Protein AF-A0AAV9XZB3-F1 (afdb_monomer)

Radius of gyration: 26.77 Å; Cα contacts (8 Å, |Δi|>4): 180; chains: 1; bounding box: 68×43×95 Å

Organism: NCBI:txid659607

Foldseek 3Di:
DVVVLVVVLVVLLVLLVVLLVLLCLLLVLLVLQLPQPLNVVVLVLLLVLLVVVLVVVVVVDPDSDSPADSLALDPVSVVVQQVDDPDPHGSVLVSLVVCCVPPVVSLCSCVSRDRLVVLLPPHALVVSLVSLVVSVVVLVVVVVVVVVVCVVPVDDDDPPVVVVSVVSSVVSVVSSVVSLLSSLVSLLSLLVSCVSVSPDCVVPPSVVSVVLNVVVVVPPPDDPPSSVVSSVVDPSVVSRVSSCSSVSVVVSNVVSVVSVVVVVVVVVVVVVVVVVVVD

Structure (mmCIF, N/CA/C/O backbone):
data_AF-A0AAV9XZB3-F1
#
_entry.id   AF-A0AAV9XZB3-F1
#
loop_
_atom_site.group_PDB
_atom_site.id
_atom_site.type_symbol
_atom_site.label_atom_id
_atom_site.label_alt_id
_atom_site.label_comp_id
_atom_site.label_asym_id
_atom_site.label_entity_id
_atom_site.label_seq_id
_atom_site.pdbx_PDB_ins_code
_atom_site.Cartn_x
_atom_site.Cartn_y
_atom_site.Cartn_z
_atom_site.occupancy
_atom_site.B_iso_or_equiv
_atom_site.auth_seq_id
_atom_site.auth_comp_id
_atom_site.auth_asym_id
_atom_site.auth_atom_id
_atom_site.pdbx_PDB_model_num
ATOM 1 N N . MET A 1 1 ? -20.356 17.567 31.027 1.00 55.09 1 MET A N 1
ATOM 2 C CA . MET A 1 1 ? -20.454 16.096 30.930 1.00 55.09 1 MET A CA 1
ATOM 3 C C . MET A 1 1 ? -21.102 15.628 29.630 1.00 55.09 1 MET A C 1
ATOM 5 O O . MET A 1 1 ? -20.399 15.036 28.831 1.00 55.09 1 MET A O 1
ATOM 9 N N . THR A 1 2 ? -22.386 15.904 29.358 1.00 59.66 2 THR A N 1
ATOM 10 C CA . THR A 1 2 ? -23.050 15.444 28.116 1.00 59.66 2 THR A CA 1
ATOM 11 C C . THR A 1 2 ? -22.456 16.056 26.846 1.00 59.66 2 THR A C 1
ATOM 13 O O . THR A 1 2 ? -22.282 15.342 25.869 1.00 59.66 2 THR A O 1
ATOM 16 N N . LEU A 1 3 ? -22.096 17.346 26.871 1.00 61.44 3 LEU A N 1
ATOM 17 C CA . LEU A 1 3 ? -21.438 18.016 25.740 1.00 61.44 3 LEU A CA 1
ATOM 18 C C . LEU A 1 3 ? -20.016 17.476 25.500 1.00 61.44 3 LEU A C 1
ATOM 20 O O . LEU A 1 3 ? -19.684 17.111 24.384 1.00 61.44 3 LEU A O 1
ATOM 24 N N . GLU A 1 4 ? -19.216 17.340 26.562 1.00 62.81 4 GLU A N 1
ATOM 25 C CA . GLU A 1 4 ? -17.826 16.851 26.494 1.00 62.81 4 GLU A CA 1
ATOM 26 C C . GLU A 1 4 ? -17.733 15.404 25.980 1.00 62.81 4 GLU A C 1
ATOM 28 O O . GLU A 1 4 ? -16.817 15.059 25.237 1.00 62.81 4 GLU A O 1
ATOM 33 N N . LEU A 1 5 ? -18.693 14.546 26.350 1.00 65.75 5 LEU A N 1
ATOM 34 C CA . LEU A 1 5 ? -18.795 13.178 25.830 1.00 65.75 5 LEU A CA 1
ATOM 35 C C . LEU A 1 5 ? -19.132 13.162 24.337 1.00 65.75 5 LEU A C 1
ATOM 37 O O . LEU A 1 5 ? -18.571 12.361 23.596 1.00 65.75 5 LEU A O 1
ATOM 41 N N . LEU A 1 6 ? -20.018 14.057 23.900 1.00 70.00 6 LEU A N 1
ATOM 42 C CA . LEU A 1 6 ? -20.453 14.158 22.509 1.00 70.00 6 LEU A CA 1
ATOM 43 C C . LEU A 1 6 ? -19.349 14.749 21.615 1.00 70.00 6 LEU A C 1
ATOM 45 O O . LEU A 1 6 ? -19.110 14.266 20.514 1.00 70.00 6 LEU A O 1
ATOM 49 N N . GLU A 1 7 ? -18.614 15.744 22.111 1.00 73.00 7 GLU A N 1
ATOM 50 C CA . GLU A 1 7 ? -17.415 16.287 21.460 1.00 73.00 7 GLU A CA 1
ATOM 51 C C . GLU A 1 7 ? -16.305 15.234 21.349 1.00 73.00 7 GLU A C 1
ATOM 53 O O . GLU A 1 7 ? -15.669 15.101 20.302 1.00 73.00 7 GLU A O 1
ATOM 58 N N . CYS A 1 8 ? -16.104 14.438 22.401 1.00 72.62 8 CYS A N 1
ATOM 59 C CA . CYS A 1 8 ? -15.146 13.338 22.400 1.00 72.62 8 CYS A CA 1
ATOM 60 C C . CYS A 1 8 ? -15.515 12.246 21.384 1.00 72.62 8 CYS A C 1
ATOM 62 O O . CYS A 1 8 ? -14.645 11.783 20.648 1.00 72.62 8 CYS A O 1
ATOM 64 N N . GLU A 1 9 ? -16.780 11.831 21.347 1.00 79.50 9 GLU A N 1
ATOM 65 C CA . GLU A 1 9 ? -17.300 10.849 20.390 1.00 79.50 9 GLU A CA 1
ATOM 66 C C . GLU A 1 9 ? -17.097 11.328 18.949 1.00 79.50 9 GLU A C 1
ATOM 68 O O . GLU A 1 9 ? -16.479 10.627 18.148 1.00 79.50 9 GLU A O 1
ATOM 73 N N . ASN A 1 10 ? -17.510 12.562 18.649 1.00 83.69 10 ASN A N 1
ATOM 74 C CA . ASN A 1 10 ? -17.338 13.161 17.326 1.00 83.69 10 ASN A CA 1
ATOM 75 C C . ASN A 1 10 ? -15.863 13.258 16.921 1.00 83.69 10 ASN A C 1
ATOM 77 O O . ASN A 1 10 ? -15.524 13.006 15.766 1.00 83.69 10 ASN A O 1
ATOM 81 N N . SER A 1 11 ? -14.975 13.593 17.861 1.00 85.69 11 SER A N 1
ATOM 82 C CA . SER A 1 11 ? -13.536 13.640 17.599 1.00 85.69 11 SER A CA 1
ATOM 83 C C . SER A 1 11 ? -12.972 12.262 17.249 1.00 85.69 11 SER A C 1
ATOM 85 O O . SER A 1 11 ? -12.191 12.164 16.307 1.00 85.69 11 SER A O 1
ATOM 87 N N . ILE A 1 12 ? -13.352 11.211 17.985 1.00 86.31 12 ILE A N 1
ATOM 88 C CA . ILE A 1 12 ? -12.865 9.844 17.740 1.00 86.31 12 ILE A CA 1
ATOM 89 C C . ILE A 1 12 ? -13.398 9.321 16.406 1.00 86.31 12 ILE A C 1
ATOM 91 O O . ILE A 1 12 ? -12.621 8.809 15.607 1.00 86.31 12 ILE A O 1
ATOM 95 N N . LEU A 1 13 ? -14.695 9.491 16.133 1.00 89.06 13 LEU A N 1
ATOM 96 C CA . LEU A 1 13 ? -15.302 9.054 14.873 1.00 89.06 13 LEU A CA 1
ATOM 97 C C . LEU A 1 13 ? -14.701 9.781 13.664 1.00 89.06 13 LEU A C 1
ATOM 99 O O . LEU A 1 13 ? -14.377 9.142 12.667 1.00 89.06 13 LEU A O 1
ATOM 103 N N . SER A 1 14 ? -14.494 11.096 13.770 1.00 90.88 14 SER A N 1
ATOM 104 C CA . SER A 1 14 ? -13.836 11.889 12.726 1.00 90.88 14 SER A CA 1
ATOM 105 C C . SER A 1 14 ? -12.414 11.396 12.448 1.00 90.88 14 SER A C 1
ATOM 107 O O . SER A 1 14 ? -12.008 11.253 11.294 1.00 90.88 14 SER A O 1
ATOM 109 N N . GLU A 1 15 ? -11.658 11.072 13.499 1.00 92.88 15 GLU A N 1
ATOM 110 C CA . GLU A 1 15 ? -10.310 10.530 13.350 1.00 92.88 15 GLU A CA 1
ATOM 111 C C . GLU A 1 15 ? -10.319 9.110 12.756 1.00 92.88 15 GLU A C 1
ATOM 113 O O . GLU A 1 15 ? -9.492 8.814 11.891 1.00 92.88 15 GLU A O 1
ATOM 118 N N . CYS A 1 16 ? -11.280 8.259 13.135 1.00 93.94 16 CYS A N 1
ATOM 119 C CA . CYS A 1 16 ? -11.482 6.949 12.512 1.00 93.94 16 CYS A CA 1
ATOM 120 C C . CYS A 1 16 ? -11.745 7.072 11.005 1.00 93.94 16 CYS A C 1
ATOM 122 O O . CYS A 1 16 ? -11.077 6.405 10.217 1.00 93.94 16 CYS A O 1
ATOM 124 N N . GLU A 1 17 ? -12.666 7.946 10.593 1.00 94.12 17 GLU A N 1
ATOM 125 C CA . GLU A 1 17 ? -12.978 8.182 9.176 1.00 94.12 17 GLU A CA 1
ATOM 126 C C . GLU A 1 17 ? -11.778 8.751 8.410 1.00 94.12 17 GLU A C 1
ATOM 128 O O . GLU A 1 17 ? -11.478 8.327 7.291 1.00 94.12 17 GLU A O 1
ATOM 133 N N . TYR A 1 18 ? -11.021 9.659 9.029 1.00 94.75 18 TYR A N 1
ATOM 134 C CA . TYR A 1 18 ? -9.784 10.171 8.449 1.00 94.75 18 TYR A CA 1
ATOM 135 C C . TYR A 1 18 ? -8.762 9.053 8.198 1.00 94.75 18 TYR A C 1
ATOM 137 O O . TYR A 1 18 ? -8.222 8.950 7.092 1.00 94.75 18 TYR A O 1
ATOM 145 N N . LEU A 1 19 ? -8.516 8.190 9.187 1.00 96.44 19 LEU A N 1
ATOM 146 C CA . LEU A 1 19 ? -7.591 7.061 9.053 1.00 96.44 19 LEU A CA 1
ATOM 147 C C . LEU A 1 19 ? -8.088 6.048 8.018 1.00 96.44 19 LEU A C 1
ATOM 149 O O . LEU A 1 19 ? -7.308 5.623 7.165 1.00 96.44 19 LEU A O 1
ATOM 153 N N . LYS A 1 20 ? -9.388 5.744 8.019 1.00 95.56 20 LYS A N 1
ATOM 154 C CA . LYS A 1 20 ? -10.038 4.883 7.026 1.00 95.56 20 LYS A CA 1
ATOM 155 C C . LYS A 1 20 ? -9.853 5.418 5.606 1.00 95.56 20 LYS A C 1
ATOM 157 O O . LYS A 1 20 ? -9.483 4.674 4.703 1.00 95.56 20 LYS A O 1
ATOM 162 N N . SER A 1 21 ? -10.012 6.727 5.409 1.00 94.62 21 SER A N 1
ATOM 163 C CA . SER A 1 21 ? -9.786 7.354 4.103 1.00 94.62 21 SER A CA 1
ATOM 164 C C . SER A 1 21 ? -8.340 7.188 3.618 1.00 94.62 21 SER A C 1
ATOM 166 O O . SER A 1 21 ? -8.116 6.938 2.436 1.00 94.62 21 SER A O 1
ATOM 168 N N . LYS A 1 22 ? -7.350 7.266 4.521 1.00 94.88 22 LYS A N 1
ATOM 169 C CA . LYS A 1 22 ? -5.940 7.022 4.183 1.00 94.88 22 LYS A CA 1
ATOM 170 C C . LYS A 1 22 ? -5.681 5.559 3.828 1.00 94.88 22 LYS A C 1
ATOM 172 O O . LYS A 1 22 ? -4.950 5.311 2.873 1.00 94.88 22 LYS A O 1
ATOM 177 N N . ILE A 1 23 ? -6.282 4.624 4.566 1.00 96.50 23 ILE A N 1
ATOM 178 C CA . ILE A 1 23 ? -6.209 3.184 4.279 1.00 96.50 23 ILE A CA 1
ATOM 179 C C . ILE A 1 23 ? -6.715 2.910 2.860 1.00 96.50 23 ILE A C 1
ATOM 181 O O . ILE A 1 23 ? -5.989 2.335 2.049 1.00 96.50 23 ILE A O 1
ATOM 185 N N . PHE A 1 24 ? -7.900 3.425 2.520 1.00 94.75 24 PHE A N 1
ATOM 186 C CA . PHE A 1 24 ? -8.479 3.247 1.189 1.00 94.75 24 PHE A CA 1
ATOM 187 C C . PHE A 1 24 ? -7.656 3.875 0.072 1.00 94.75 24 PHE A C 1
ATOM 189 O O . PHE A 1 24 ? -7.619 3.331 -1.024 1.00 94.75 24 PHE A O 1
ATOM 196 N N . VAL A 1 25 ? -6.996 5.011 0.308 1.00 94.19 25 VAL A N 1
ATOM 197 C CA . VAL A 1 25 ? -6.117 5.602 -0.711 1.00 94.19 25 VAL A CA 1
ATOM 198 C C . VAL A 1 25 ? -4.988 4.641 -1.076 1.00 94.19 25 VAL A C 1
ATOM 200 O O . VAL A 1 25 ? -4.716 4.486 -2.261 1.00 94.19 25 VAL A O 1
ATOM 203 N N . ILE A 1 26 ? -4.362 3.987 -0.091 1.00 95.62 26 ILE A N 1
ATOM 204 C CA . ILE A 1 26 ? -3.269 3.041 -0.351 1.00 95.62 26 ILE A CA 1
ATOM 205 C C . ILE A 1 26 ? -3.806 1.765 -1.008 1.00 95.62 26 ILE A C 1
ATOM 207 O O . ILE A 1 26 ? -3.281 1.372 -2.045 1.00 95.62 26 ILE A O 1
ATOM 211 N N . SER A 1 27 ? -4.866 1.165 -0.456 1.00 95.44 27 SER A N 1
ATOM 212 C CA . SER A 1 27 ? -5.472 -0.062 -1.000 1.00 95.44 27 SER A CA 1
ATOM 213 C C . SER A 1 27 ? -5.930 0.130 -2.454 1.00 95.44 27 SER A C 1
ATOM 215 O O . SER A 1 27 ? -5.520 -0.621 -3.338 1.00 95.44 27 SER A O 1
ATOM 217 N N . ASN A 1 28 ? -6.641 1.226 -2.751 1.00 93.75 28 ASN A N 1
ATOM 218 C CA . ASN A 1 28 ? -7.041 1.544 -4.123 1.00 93.75 28 ASN A CA 1
ATOM 219 C C . ASN A 1 28 ? -5.840 1.778 -5.039 1.00 93.75 28 ASN A C 1
ATOM 221 O O . ASN A 1 28 ? -5.880 1.363 -6.187 1.00 93.75 28 ASN A O 1
ATOM 225 N N . GLY A 1 29 ? -4.768 2.417 -4.563 1.00 93.44 29 GLY A N 1
ATOM 226 C CA . GLY A 1 29 ? -3.579 2.601 -5.393 1.00 93.44 29 GLY A CA 1
ATOM 227 C C . GLY A 1 29 ? -2.832 1.303 -5.686 1.00 93.44 29 GLY A C 1
ATOM 228 O O . GLY A 1 29 ? -2.294 1.158 -6.780 1.00 93.44 29 GLY A O 1
ATOM 229 N N . ILE A 1 30 ? -2.816 0.357 -4.742 1.00 94.00 30 ILE A N 1
ATOM 230 C CA . ILE A 1 30 ? -2.280 -0.992 -4.968 1.00 94.00 30 ILE A CA 1
ATOM 231 C C . ILE A 1 30 ? -3.117 -1.711 -6.028 1.00 94.00 30 ILE A C 1
ATOM 233 O O . ILE A 1 30 ? -2.550 -2.277 -6.960 1.00 94.00 30 ILE A O 1
ATOM 237 N N . MET A 1 31 ? -4.446 -1.645 -5.914 1.00 92.88 31 MET A N 1
ATOM 238 C CA . MET A 1 31 ? -5.380 -2.242 -6.872 1.00 92.88 31 MET A CA 1
ATOM 239 C C . MET A 1 31 ? -5.241 -1.627 -8.275 1.00 92.88 31 MET A C 1
ATOM 241 O O . MET A 1 31 ? -5.101 -2.344 -9.257 1.00 92.88 31 MET A O 1
ATOM 245 N N . ASP A 1 32 ? -5.179 -0.298 -8.371 1.00 90.88 32 ASP A N 1
ATOM 246 C CA . ASP A 1 32 ? -5.022 0.442 -9.633 1.00 90.88 32 ASP A CA 1
ATOM 247 C C . ASP A 1 32 ? -3.720 0.056 -10.363 1.00 90.88 32 ASP A C 1
ATOM 249 O O . ASP A 1 32 ? -3.676 -0.062 -11.587 1.00 90.88 32 ASP A O 1
ATOM 253 N N . ILE A 1 33 ? -2.649 -0.211 -9.606 1.00 90.94 33 ILE A N 1
ATOM 254 C CA . ILE A 1 33 ? -1.382 -0.717 -10.149 1.00 90.94 33 ILE A CA 1
ATOM 255 C C . ILE A 1 33 ? -1.478 -2.187 -10.571 1.00 90.94 33 ILE A C 1
ATOM 257 O O . ILE A 1 33 ? -0.954 -2.555 -11.627 1.00 90.94 33 ILE A O 1
ATOM 261 N N . SER A 1 34 ? -2.084 -3.039 -9.746 1.00 88.31 34 SER A N 1
ATOM 262 C CA . SER A 1 34 ? -2.122 -4.484 -9.989 1.00 88.31 34 SER A CA 1
ATOM 263 C C . SER A 1 34 ? -3.079 -4.877 -11.116 1.00 88.31 34 SER A C 1
ATOM 265 O O . SER A 1 34 ? -2.842 -5.868 -11.804 1.00 88.31 34 SER A O 1
ATOM 267 N N . GLU A 1 35 ? -4.121 -4.082 -11.358 1.00 90.00 35 GLU A N 1
ATOM 268 C CA . GLU A 1 35 ? -5.065 -4.272 -12.463 1.00 90.00 35 GLU A CA 1
ATOM 269 C C . GLU A 1 35 ? -4.577 -3.650 -13.784 1.00 90.00 35 GLU A C 1
ATOM 271 O O . GLU A 1 35 ? -5.104 -3.959 -14.862 1.00 90.00 35 GLU A O 1
ATOM 276 N N . ASN A 1 36 ? -3.545 -2.798 -13.739 1.00 89.25 36 ASN A N 1
ATOM 277 C CA . ASN A 1 36 ? -2.996 -2.167 -14.931 1.00 89.25 36 ASN A CA 1
ATOM 278 C C . ASN A 1 36 ? -2.230 -3.179 -15.798 1.00 89.25 36 ASN A C 1
ATOM 280 O O . ASN A 1 36 ? -1.155 -3.662 -15.449 1.00 89.25 36 ASN A O 1
ATOM 284 N N . ARG A 1 37 ? -2.758 -3.449 -16.995 1.00 88.38 37 ARG A N 1
ATOM 285 C CA . ARG A 1 37 ? -2.191 -4.440 -17.926 1.00 88.38 37 ARG A CA 1
ATOM 286 C C . ARG A 1 37 ? -0.890 -3.998 -18.594 1.00 88.38 37 ARG A C 1
ATOM 288 O O . ARG A 1 37 ? -0.109 -4.850 -19.008 1.00 88.38 37 ARG A O 1
ATOM 295 N N . ASN A 1 38 ? -0.664 -2.693 -18.725 1.00 89.31 38 ASN A N 1
ATOM 296 C CA . ASN A 1 38 ? 0.478 -2.149 -19.459 1.00 89.31 38 ASN A CA 1
ATOM 297 C C . ASN A 1 38 ? 1.708 -1.996 -18.561 1.00 89.31 38 ASN A C 1
ATOM 299 O O . ASN A 1 38 ? 2.833 -2.075 -19.053 1.00 89.31 38 ASN A O 1
ATOM 303 N N . LEU A 1 39 ? 1.514 -1.814 -17.252 1.00 88.69 39 LEU A N 1
ATOM 304 C CA . LEU A 1 39 ? 2.610 -1.580 -16.319 1.00 88.69 39 LEU A CA 1
ATOM 305 C C . LEU A 1 39 ? 3.582 -2.765 -16.253 1.00 88.69 39 LEU A C 1
ATOM 307 O O . LEU A 1 39 ? 4.770 -2.521 -16.446 1.00 88.69 39 LEU A O 1
ATOM 311 N N . PRO A 1 40 ? 3.151 -4.032 -16.098 1.00 85.94 40 PRO A N 1
ATOM 312 C CA . PRO A 1 40 ? 4.069 -5.170 -16.169 1.00 85.94 40 PRO A CA 1
ATOM 313 C C . PRO A 1 40 ? 4.887 -5.212 -17.462 1.00 85.94 40 PRO A C 1
ATOM 315 O O . PRO A 1 40 ? 6.060 -5.573 -17.441 1.00 85.94 40 PRO A O 1
ATOM 318 N N . ILE A 1 41 ? 4.288 -4.820 -18.591 1.00 88.00 41 ILE A N 1
ATOM 319 C CA . ILE A 1 41 ? 4.965 -4.821 -19.891 1.00 88.00 41 ILE A CA 1
ATOM 320 C C . ILE A 1 41 ? 6.041 -3.732 -19.923 1.00 88.00 41 ILE A C 1
ATOM 322 O O . ILE A 1 41 ? 7.178 -4.024 -20.292 1.00 88.00 41 ILE A O 1
ATOM 326 N N . LEU A 1 42 ? 5.717 -2.513 -19.471 1.00 88.44 42 LEU A N 1
ATOM 327 C CA . LEU A 1 42 ? 6.698 -1.435 -19.317 1.00 88.44 42 LEU A CA 1
ATOM 328 C C . LEU A 1 42 ? 7.863 -1.885 -18.431 1.00 88.44 42 LEU A C 1
ATOM 330 O O . LEU A 1 42 ? 9.023 -1.738 -18.812 1.00 88.44 42 LEU A O 1
ATOM 334 N N . LEU A 1 43 ? 7.550 -2.430 -17.254 1.00 85.19 43 LEU A N 1
ATOM 335 C CA . LEU A 1 43 ? 8.549 -2.859 -16.282 1.00 85.19 43 LEU A CA 1
ATOM 336 C C . LEU A 1 43 ? 9.465 -3.939 -16.880 1.00 85.19 43 LEU A C 1
ATOM 338 O O . LEU A 1 43 ? 10.683 -3.803 -16.807 1.00 85.19 43 LEU A O 1
ATOM 342 N N . ASN A 1 44 ? 8.911 -4.941 -17.568 1.00 83.50 44 ASN A N 1
ATOM 343 C CA . ASN A 1 44 ? 9.701 -5.968 -18.255 1.00 83.50 44 ASN A CA 1
ATOM 344 C C . ASN A 1 44 ? 10.596 -5.390 -19.360 1.00 83.50 44 ASN A C 1
ATOM 346 O O . ASN A 1 44 ? 11.767 -5.749 -19.442 1.00 83.50 44 ASN A O 1
ATOM 350 N N . MET A 1 45 ? 10.095 -4.456 -20.174 1.00 86.44 45 MET A N 1
ATOM 351 C CA . MET A 1 45 ? 10.900 -3.819 -21.225 1.00 86.44 45 MET A CA 1
ATOM 352 C C . MET A 1 45 ? 12.059 -2.992 -20.652 1.00 86.44 45 MET A C 1
ATOM 354 O O . MET A 1 45 ? 13.153 -2.985 -21.220 1.00 86.44 45 MET A O 1
ATOM 358 N N . LEU A 1 46 ? 11.849 -2.325 -19.510 1.00 83.56 46 LEU A N 1
ATOM 359 C CA . LEU A 1 46 ? 12.919 -1.641 -18.781 1.00 83.56 46 LEU A CA 1
ATOM 360 C C . LEU A 1 46 ? 13.971 -2.640 -18.275 1.00 83.56 46 LEU A C 1
ATOM 362 O O . LEU A 1 46 ? 15.168 -2.397 -18.441 1.00 83.56 46 LEU A O 1
ATOM 366 N N . MET A 1 47 ? 13.543 -3.785 -17.736 1.00 79.00 47 MET A N 1
ATOM 367 C CA . MET A 1 47 ? 14.445 -4.854 -17.291 1.00 79.00 47 MET A CA 1
ATOM 368 C C . MET A 1 47 ? 15.234 -5.484 -18.441 1.00 79.00 47 MET A C 1
ATOM 370 O O . MET A 1 47 ? 16.434 -5.721 -18.303 1.00 79.00 47 MET A O 1
ATOM 374 N N . ASP A 1 48 ? 14.609 -5.698 -19.597 1.00 80.81 48 ASP A N 1
ATOM 375 C CA . ASP A 1 48 ? 15.292 -6.179 -20.800 1.00 80.81 48 ASP A CA 1
ATOM 376 C C . ASP A 1 48 ? 16.377 -5.199 -21.260 1.00 80.81 48 ASP A C 1
ATOM 378 O O . ASP A 1 48 ? 17.465 -5.620 -21.663 1.00 80.81 48 ASP A O 1
ATOM 382 N N . GLY A 1 49 ? 16.117 -3.892 -21.151 1.00 78.31 49 GLY A N 1
ATOM 383 C CA . GLY A 1 49 ? 17.115 -2.849 -21.390 1.00 78.31 49 GLY A CA 1
ATOM 384 C C . GLY A 1 49 ? 18.333 -2.988 -20.471 1.00 78.31 49 GLY A C 1
ATOM 385 O O . GLY A 1 49 ? 19.473 -2.964 -20.941 1.00 78.31 49 GLY A O 1
ATOM 386 N N . ILE A 1 50 ? 18.106 -3.211 -19.172 1.00 76.38 50 ILE A N 1
ATOM 387 C CA . ILE A 1 50 ? 19.167 -3.445 -18.176 1.00 76.38 50 ILE A CA 1
ATOM 388 C C . ILE A 1 50 ? 19.966 -4.708 -18.500 1.00 76.38 50 ILE A C 1
ATOM 390 O O . ILE A 1 50 ? 21.197 -4.676 -18.506 1.00 76.38 50 ILE A O 1
ATOM 394 N N . ASN A 1 51 ? 19.281 -5.815 -18.786 1.00 76.19 51 ASN A N 1
ATOM 395 C CA . ASN A 1 51 ? 19.921 -7.093 -19.086 1.00 76.19 51 ASN A CA 1
ATOM 396 C C . ASN A 1 51 ? 20.785 -6.998 -20.348 1.00 76.19 51 ASN A C 1
ATOM 398 O O . ASN A 1 51 ? 21.946 -7.404 -20.327 1.00 76.19 51 ASN A O 1
ATOM 402 N N . ALA A 1 52 ? 20.275 -6.366 -21.409 1.00 76.00 52 ALA A N 1
ATOM 403 C CA . ALA A 1 52 ? 21.037 -6.133 -22.633 1.00 76.00 52 ALA A CA 1
ATOM 404 C C . ALA A 1 52 ? 22.297 -5.282 -22.385 1.00 76.00 52 ALA A C 1
ATOM 406 O O . ALA A 1 52 ? 23.350 -5.535 -22.977 1.00 76.00 52 ALA A O 1
ATOM 407 N N . TYR A 1 53 ? 22.213 -4.293 -21.491 1.00 74.31 53 TYR A N 1
ATOM 408 C CA . TYR A 1 53 ? 23.362 -3.479 -21.102 1.00 74.31 53 TYR A CA 1
ATOM 409 C C . TYR A 1 53 ? 24.400 -4.267 -20.290 1.00 74.31 53 TYR A C 1
ATOM 411 O O . TYR A 1 53 ? 25.594 -4.222 -20.597 1.00 74.31 53 TYR A O 1
ATOM 419 N N . ASN A 1 54 ? 23.959 -5.038 -19.293 1.00 72.38 54 ASN A N 1
ATOM 420 C CA . ASN A 1 54 ? 24.832 -5.917 -18.510 1.00 72.38 54 ASN A CA 1
ATOM 421 C C . ASN A 1 54 ? 25.534 -6.962 -19.401 1.00 72.38 54 ASN A C 1
ATOM 423 O O . ASN A 1 54 ? 26.733 -7.211 -19.247 1.00 72.38 54 ASN A O 1
ATOM 427 N N . ASP A 1 55 ? 24.830 -7.522 -20.388 1.00 73.00 55 ASP A N 1
ATOM 428 C CA . ASP A 1 55 ? 25.396 -8.427 -21.395 1.00 73.00 55 ASP A CA 1
ATOM 429 C C . ASP A 1 55 ? 26.459 -7.742 -22.265 1.00 73.00 55 ASP A C 1
ATOM 431 O O . ASP A 1 55 ? 27.460 -8.356 -22.640 1.00 73.00 55 ASP A O 1
ATOM 435 N N . MET A 1 56 ? 26.271 -6.464 -22.597 1.00 73.12 56 MET A N 1
ATOM 436 C CA . MET A 1 56 ? 27.254 -5.687 -23.352 1.00 73.12 56 MET A CA 1
ATOM 437 C C . MET A 1 56 ? 28.524 -5.426 -22.529 1.00 73.12 56 MET A C 1
ATOM 439 O O . MET A 1 56 ? 29.627 -5.649 -23.029 1.00 73.12 56 MET A O 1
ATOM 443 N N . ILE A 1 57 ? 28.395 -5.002 -21.265 1.00 68.38 57 ILE A N 1
ATOM 444 C CA . ILE A 1 57 ? 29.553 -4.773 -20.383 1.00 68.38 57 ILE A CA 1
ATOM 445 C C . ILE A 1 57 ? 30.305 -6.072 -20.114 1.00 68.38 57 ILE A C 1
ATOM 447 O O . ILE A 1 57 ? 31.534 -6.094 -20.187 1.00 68.38 57 ILE A O 1
ATOM 451 N N . SER A 1 58 ? 29.593 -7.155 -19.803 1.00 67.19 58 SER A N 1
ATOM 452 C CA . SER A 1 58 ? 30.218 -8.439 -19.465 1.00 67.19 58 SER A CA 1
ATOM 453 C C . SER A 1 58 ? 31.009 -9.038 -20.633 1.00 67.19 58 SER A C 1
ATOM 455 O O . SER A 1 58 ? 31.998 -9.730 -20.410 1.00 67.19 58 SER A O 1
ATOM 457 N N . LYS A 1 59 ? 30.658 -8.709 -21.885 1.00 63.62 59 LYS A N 1
ATOM 458 C CA . LYS A 1 59 ? 31.464 -9.032 -23.079 1.00 63.62 59 LYS A CA 1
ATOM 459 C C . LYS A 1 59 ? 32.742 -8.194 -23.207 1.00 63.62 59 LYS A C 1
ATOM 461 O O . LYS A 1 59 ? 33.614 -8.544 -24.001 1.00 63.62 59 LYS A O 1
ATOM 466 N N . HIS A 1 60 ? 32.861 -7.084 -22.482 1.00 61.06 60 HIS A N 1
ATOM 467 C CA . HIS A 1 60 ? 33.991 -6.149 -22.549 1.00 61.06 60 HIS A CA 1
ATOM 468 C C . HIS A 1 60 ? 34.859 -6.125 -21.280 1.00 61.06 60 HIS A C 1
ATOM 470 O O . HIS A 1 60 ? 35.948 -5.556 -21.307 1.00 61.06 60 HIS A O 1
ATOM 476 N N . GLN A 1 61 ? 34.430 -6.768 -20.190 1.00 55.31 61 GLN A N 1
ATOM 477 C CA . GLN A 1 61 ? 35.189 -6.886 -18.943 1.00 55.31 61 GLN A CA 1
ATOM 478 C C . GLN A 1 61 ? 35.474 -8.357 -18.610 1.00 55.31 61 GLN A C 1
ATOM 480 O O . GLN A 1 61 ? 34.592 -9.205 -18.667 1.00 55.31 61 GLN A O 1
ATOM 485 N N . SER A 1 62 ? 36.708 -8.673 -18.206 1.00 51.38 62 SER A N 1
ATOM 486 C CA . SER A 1 62 ? 37.141 -10.033 -17.832 1.00 51.38 62 SER A CA 1
ATOM 487 C C . SER A 1 62 ? 36.569 -10.541 -16.495 1.00 51.38 62 SER A C 1
ATOM 489 O O . SER A 1 62 ? 36.870 -11.655 -16.075 1.00 51.38 62 SER A O 1
ATOM 491 N N . THR A 1 63 ? 35.747 -9.740 -15.817 1.00 49.78 63 THR A N 1
ATOM 492 C CA . THR A 1 63 ? 35.077 -10.052 -14.546 1.00 49.78 63 THR A CA 1
ATOM 493 C C . THR A 1 63 ? 33.567 -9.901 -14.704 1.00 49.78 63 THR A C 1
ATOM 495 O O . THR A 1 63 ? 33.109 -8.871 -15.190 1.00 49.78 63 THR A O 1
ATOM 498 N N . LYS A 1 64 ? 32.792 -10.897 -14.243 1.00 50.47 64 LYS A N 1
ATOM 499 C CA . LYS A 1 64 ? 31.317 -10.859 -14.143 1.00 50.47 64 LYS A CA 1
ATOM 500 C C . LYS A 1 64 ? 30.851 -9.905 -13.028 1.00 50.47 64 LYS A C 1
ATOM 502 O O . LYS A 1 64 ? 30.196 -10.327 -12.081 1.00 50.47 64 LYS A O 1
ATOM 507 N N . ASN A 1 65 ? 31.215 -8.632 -13.107 1.00 48.41 65 ASN A N 1
ATOM 508 C CA . ASN A 1 65 ? 30.611 -7.618 -12.254 1.00 48.41 65 ASN A CA 1
ATOM 509 C C . ASN A 1 65 ? 29.374 -7.093 -12.979 1.00 48.41 65 ASN A C 1
ATOM 511 O O . ASN A 1 65 ? 29.485 -6.257 -13.873 1.00 48.41 65 ASN A O 1
ATOM 515 N N . ASN A 1 66 ? 28.198 -7.606 -12.615 1.00 52.31 66 ASN A N 1
ATOM 516 C CA . ASN A 1 66 ? 26.947 -6.972 -13.016 1.00 52.31 66 ASN A CA 1
ATOM 517 C C . ASN A 1 66 ? 26.921 -5.579 -12.376 1.00 52.31 66 ASN A C 1
ATOM 519 O O . ASN A 1 66 ? 26.973 -5.459 -11.154 1.00 52.31 66 ASN A O 1
ATOM 523 N N . LEU A 1 67 ? 26.905 -4.526 -13.196 1.00 55.66 67 LEU A N 1
ATOM 524 C CA . LEU A 1 67 ? 26.891 -3.146 -12.696 1.00 55.66 67 LEU A CA 1
ATOM 525 C C . LEU A 1 67 ? 25.511 -2.773 -12.130 1.00 55.66 67 LEU A C 1
ATOM 527 O O . LEU A 1 67 ? 25.396 -1.931 -11.238 1.00 55.66 67 LEU A O 1
ATOM 531 N N . LEU A 1 68 ? 24.475 -3.421 -12.662 1.00 58.62 68 LEU A N 1
ATOM 532 C CA . LEU A 1 68 ? 23.081 -3.279 -12.277 1.00 58.62 68 LEU A CA 1
ATOM 533 C C . LEU A 1 68 ? 22.575 -4.663 -11.874 1.00 58.62 68 LEU A C 1
ATOM 535 O O . LEU A 1 68 ? 22.554 -5.567 -12.708 1.00 58.62 68 LEU A O 1
ATOM 539 N N . ASP A 1 69 ? 22.214 -4.842 -10.607 1.00 58.03 69 ASP A N 1
ATOM 540 C CA . ASP A 1 69 ? 21.562 -6.067 -10.149 1.00 58.03 69 ASP A CA 1
ATOM 541 C C . ASP A 1 69 ? 20.076 -6.002 -10.546 1.00 58.03 69 ASP A C 1
ATOM 543 O O . ASP A 1 69 ? 19.362 -5.128 -10.047 1.00 58.03 69 ASP A O 1
ATOM 547 N N . PRO A 1 70 ? 19.598 -6.864 -11.462 1.00 55.47 70 PRO A N 1
ATOM 548 C CA . PRO A 1 70 ? 18.213 -6.838 -11.916 1.00 55.47 70 PRO A CA 1
ATOM 549 C C . PRO A 1 70 ? 17.229 -7.413 -10.884 1.00 55.47 70 PRO A C 1
ATOM 551 O O . PRO A 1 70 ? 16.023 -7.371 -11.110 1.00 55.47 70 PRO A O 1
ATOM 554 N N . SER A 1 71 ? 17.715 -7.975 -9.772 1.00 55.66 71 SER A N 1
ATOM 555 C CA . SER A 1 71 ? 16.867 -8.606 -8.755 1.00 55.66 71 SER A CA 1
ATOM 556 C C . SER A 1 71 ? 16.093 -7.617 -7.879 1.00 55.66 71 SER A C 1
ATOM 558 O O . SER A 1 71 ? 15.195 -8.044 -7.158 1.00 55.66 71 SER A O 1
ATOM 560 N N . PHE A 1 72 ? 16.399 -6.312 -7.934 1.00 53.62 72 PHE A N 1
ATOM 561 C CA . PHE A 1 72 ? 15.817 -5.344 -7.003 1.00 53.62 72 PHE A CA 1
ATOM 562 C C . PHE A 1 72 ? 15.248 -4.085 -7.670 1.00 53.62 72 PHE A C 1
ATOM 564 O O . PHE A 1 72 ? 15.977 -3.233 -8.177 1.00 53.62 72 PHE A O 1
ATOM 571 N N . TRP A 1 73 ? 13.928 -3.908 -7.578 1.00 60.56 73 TRP A N 1
ATOM 572 C CA . TRP A 1 73 ? 13.240 -2.666 -7.939 1.00 60.56 73 TRP A CA 1
ATOM 573 C C . TRP A 1 73 ? 13.451 -1.594 -6.861 1.00 60.56 73 TRP A C 1
ATOM 575 O O . TRP A 1 73 ? 12.688 -1.498 -5.902 1.00 60.56 73 TRP A O 1
ATOM 585 N N . SER A 1 74 ? 14.475 -0.752 -7.017 1.00 60.16 74 SER A N 1
ATOM 586 C CA . SER A 1 74 ? 14.676 0.430 -6.166 1.00 60.16 74 SER A CA 1
ATOM 587 C C . SER A 1 74 ? 14.828 1.716 -6.961 1.00 60.16 74 SER A C 1
ATOM 589 O O . SER A 1 74 ? 15.278 1.720 -8.107 1.00 60.16 74 SER A O 1
ATOM 591 N N . ILE A 1 75 ? 14.532 2.838 -6.297 1.00 54.44 75 ILE A N 1
ATOM 592 C CA . ILE A 1 75 ? 14.879 4.185 -6.773 1.00 54.44 75 ILE A CA 1
ATOM 593 C C . ILE A 1 75 ? 16.371 4.258 -7.129 1.00 54.44 75 ILE A C 1
ATOM 595 O O . ILE A 1 75 ? 16.738 4.850 -8.138 1.00 54.44 75 ILE A O 1
ATOM 599 N N . GLU A 1 76 ? 17.234 3.594 -6.355 1.00 56.72 76 GLU A N 1
ATOM 600 C CA . GLU A 1 76 ? 18.672 3.563 -6.627 1.00 56.72 76 GLU A CA 1
ATOM 601 C C . GLU A 1 76 ? 19.013 2.844 -7.936 1.00 56.72 76 GLU A C 1
ATOM 603 O O . GLU A 1 76 ? 19.911 3.284 -8.655 1.00 56.72 76 GLU A O 1
ATOM 608 N N . LEU A 1 77 ? 18.307 1.757 -8.276 1.00 66.69 77 LEU A N 1
ATOM 609 C CA . LEU A 1 77 ? 18.448 1.114 -9.582 1.00 66.69 77 LEU A CA 1
ATOM 610 C C . LEU A 1 77 ? 17.988 2.071 -10.692 1.00 66.69 77 LEU A C 1
ATOM 612 O O . LEU A 1 77 ? 18.702 2.244 -11.677 1.00 66.69 77 LEU A O 1
ATOM 616 N N . MET A 1 78 ? 16.856 2.754 -10.506 1.00 66.12 78 MET A N 1
ATOM 617 C CA . MET A 1 78 ? 16.310 3.709 -11.481 1.00 66.12 78 MET A CA 1
ATOM 618 C C . MET A 1 78 ? 17.256 4.883 -11.769 1.00 66.12 78 MET A C 1
ATOM 620 O O . MET A 1 78 ? 17.521 5.203 -12.933 1.00 66.12 78 MET A O 1
ATOM 624 N N . ASP A 1 79 ? 17.836 5.482 -10.730 1.00 64.00 79 ASP A N 1
ATOM 625 C CA . ASP A 1 79 ? 18.818 6.557 -10.881 1.00 64.00 79 ASP A CA 1
ATOM 626 C C . ASP A 1 79 ? 20.098 6.060 -11.567 1.00 64.00 79 ASP A C 1
ATOM 628 O O . ASP A 1 79 ? 20.654 6.766 -12.414 1.00 64.00 79 ASP A O 1
ATOM 632 N N . LYS A 1 80 ? 20.537 4.823 -11.289 1.00 67.38 80 LYS A N 1
ATOM 633 C CA . LYS A 1 80 ? 21.674 4.205 -11.989 1.00 67.38 80 LYS A CA 1
ATOM 634 C C . LYS A 1 80 ? 21.374 3.967 -13.471 1.00 67.38 80 LYS A C 1
ATOM 636 O O . LYS A 1 80 ? 22.228 4.287 -14.295 1.00 67.38 80 LYS A O 1
ATOM 641 N N . ILE A 1 81 ? 20.182 3.486 -13.841 1.00 68.50 81 ILE A N 1
ATOM 642 C CA . ILE A 1 81 ? 19.780 3.313 -15.255 1.00 68.50 81 ILE A CA 1
ATOM 643 C C . ILE A 1 81 ? 19.812 4.659 -15.985 1.00 68.50 81 ILE A C 1
ATOM 645 O O . ILE A 1 81 ? 20.339 4.756 -17.092 1.00 68.50 81 ILE A O 1
ATOM 649 N N . HIS A 1 82 ? 19.285 5.715 -15.363 1.00 65.62 82 HIS A N 1
ATOM 650 C CA . HIS A 1 82 ? 19.328 7.055 -15.942 1.00 65.62 82 HIS A CA 1
ATOM 651 C C . HIS A 1 82 ? 20.761 7.593 -16.063 1.00 65.62 82 HIS A C 1
ATOM 653 O O . HIS A 1 82 ? 21.098 8.205 -17.071 1.00 65.62 82 HIS A O 1
ATOM 659 N N . ALA A 1 83 ? 21.606 7.386 -15.052 1.00 65.69 83 ALA A N 1
ATOM 660 C CA . ALA A 1 83 ? 22.993 7.855 -15.051 1.00 65.69 83 ALA A CA 1
ATOM 661 C C . ALA A 1 83 ? 23.908 7.060 -16.001 1.00 65.69 83 ALA A C 1
ATOM 663 O O . ALA A 1 83 ? 25.008 7.509 -16.330 1.00 65.69 83 ALA A O 1
ATOM 664 N N . THR A 1 84 ? 23.467 5.883 -16.441 1.00 68.50 84 THR A N 1
ATOM 665 C CA . THR A 1 84 ? 24.227 5.014 -17.332 1.00 68.50 84 THR A CA 1
ATOM 666 C C . THR A 1 84 ? 24.204 5.571 -18.755 1.00 68.50 84 THR A C 1
ATOM 668 O O . THR A 1 84 ? 23.219 5.435 -19.480 1.00 68.50 84 THR A O 1
ATOM 671 N N . ASN A 1 85 ? 25.310 6.199 -19.158 1.00 65.12 85 ASN A N 1
ATOM 672 C CA . ASN A 1 85 ? 25.485 6.786 -20.485 1.00 65.12 85 ASN A CA 1
ATOM 673 C C . ASN A 1 85 ? 26.214 5.824 -21.429 1.00 65.12 85 ASN A C 1
ATOM 675 O O . ASN A 1 85 ? 27.321 5.375 -21.136 1.00 65.12 85 ASN A O 1
ATOM 679 N N . GLY A 1 86 ? 25.619 5.565 -22.597 1.00 59.66 86 GLY A N 1
ATOM 680 C CA . GLY A 1 86 ? 26.250 4.839 -23.708 1.00 59.66 86 GLY A CA 1
ATOM 681 C C . GLY A 1 86 ? 26.874 5.757 -24.769 1.00 59.66 86 GLY A C 1
ATOM 682 O O . GLY A 1 86 ? 27.196 5.295 -25.859 1.00 59.66 86 GLY A O 1
ATOM 683 N N . GLY A 1 87 ? 26.989 7.061 -24.494 1.00 66.00 87 GLY A N 1
ATOM 684 C CA . GLY A 1 87 ? 27.353 8.094 -25.468 1.00 66.00 87 GLY A CA 1
ATOM 685 C C . GLY A 1 87 ? 26.433 9.309 -25.336 1.00 66.00 87 GLY A C 1
ATOM 686 O O . GLY A 1 87 ? 26.333 9.879 -24.254 1.00 66.00 87 GLY A O 1
ATOM 687 N N . ASN A 1 88 ? 25.734 9.678 -26.417 1.00 64.19 88 ASN A N 1
ATOM 688 C CA . ASN A 1 88 ? 24.808 10.826 -26.450 1.00 64.19 88 ASN A CA 1
ATOM 689 C C . ASN A 1 88 ? 23.422 10.549 -25.832 1.00 64.19 88 ASN A C 1
ATOM 691 O O . ASN A 1 88 ? 22.636 11.483 -25.682 1.00 64.19 88 ASN A O 1
ATOM 695 N N . THR A 1 89 ? 23.106 9.294 -25.496 1.00 71.00 89 THR A N 1
ATOM 696 C CA . THR A 1 89 ? 21.829 8.892 -24.885 1.00 71.00 89 THR A CA 1
ATOM 697 C C . THR A 1 89 ? 22.062 8.018 -23.650 1.00 71.00 89 THR A C 1
ATOM 699 O O . THR A 1 89 ? 23.068 7.302 -23.554 1.00 71.00 89 THR A O 1
ATOM 702 N N . THR A 1 90 ? 21.142 8.107 -22.688 1.00 78.25 90 THR A N 1
ATOM 703 C CA . THR A 1 90 ? 21.135 7.270 -21.482 1.00 78.25 90 THR A CA 1
ATOM 704 C C . THR A 1 90 ? 20.565 5.891 -21.818 1.00 78.25 90 THR A C 1
ATOM 706 O O . THR A 1 90 ? 19.806 5.745 -22.778 1.00 78.25 90 THR A O 1
ATOM 709 N N . LEU A 1 91 ? 20.877 4.872 -21.014 1.00 79.31 91 LEU A N 1
ATOM 710 C CA . LEU A 1 91 ? 20.272 3.542 -21.156 1.00 79.31 91 LEU A CA 1
ATOM 711 C C . LEU A 1 91 ? 18.739 3.613 -21.084 1.00 79.31 91 LEU A C 1
ATOM 713 O O . LEU A 1 91 ? 18.044 2.958 -21.864 1.00 79.31 91 LEU A O 1
ATOM 717 N N . LEU A 1 92 ? 18.219 4.459 -20.188 1.00 81.38 92 LEU A N 1
ATOM 718 C CA . LEU A 1 92 ? 16.791 4.747 -20.116 1.00 81.38 92 LEU A CA 1
ATOM 719 C C . LEU A 1 92 ? 16.280 5.334 -21.437 1.00 81.38 92 LEU A C 1
ATOM 721 O O . LEU A 1 92 ? 15.319 4.816 -21.985 1.00 81.38 92 LEU A O 1
ATOM 725 N N . GLY A 1 93 ? 16.933 6.372 -21.967 1.00 79.56 93 GLY A N 1
ATOM 726 C CA . GLY A 1 93 ? 16.533 7.032 -23.213 1.00 79.56 93 GLY A CA 1
ATOM 727 C C . GLY A 1 93 ? 16.478 6.068 -24.395 1.00 79.56 93 GLY A C 1
ATOM 728 O O . GLY A 1 93 ? 15.454 5.989 -25.064 1.00 79.56 93 GLY A O 1
ATOM 729 N N . TYR A 1 94 ? 17.523 5.259 -24.580 1.00 82.56 94 TYR A N 1
ATOM 730 C CA . TYR A 1 94 ? 17.553 4.217 -25.611 1.00 82.56 94 TYR A CA 1
ATOM 731 C C . TYR A 1 94 ? 16.416 3.195 -25.453 1.00 82.56 94 TYR A C 1
ATOM 733 O O . TYR A 1 94 ? 15.781 2.793 -26.428 1.00 82.56 94 TYR A O 1
ATOM 741 N N . THR A 1 95 ? 16.134 2.776 -24.217 1.00 84.56 95 THR A N 1
ATOM 742 C CA . THR A 1 95 ? 15.055 1.818 -23.946 1.00 84.56 95 THR A CA 1
ATOM 743 C C . THR A 1 95 ? 13.687 2.431 -24.253 1.00 84.56 95 THR A C 1
ATOM 745 O O . THR A 1 95 ? 12.857 1.776 -24.875 1.00 84.56 95 THR A O 1
ATOM 748 N N . LEU A 1 96 ? 13.468 3.700 -23.896 1.00 87.25 96 LEU A N 1
ATOM 749 C CA . LEU A 1 96 ? 12.230 4.423 -24.199 1.00 87.25 96 LEU A CA 1
ATOM 750 C C . LEU A 1 96 ? 12.032 4.650 -25.705 1.00 87.25 96 LEU A C 1
ATOM 752 O O . LEU A 1 96 ? 10.919 4.469 -26.188 1.00 87.25 96 LEU A O 1
ATOM 756 N N . GLU A 1 97 ? 13.089 4.965 -26.460 1.00 85.75 97 GLU A N 1
ATOM 757 C CA . GLU A 1 97 ? 13.042 5.047 -27.932 1.00 85.75 97 GLU A CA 1
ATOM 758 C C . GLU A 1 97 ? 12.604 3.714 -28.549 1.00 85.75 97 GLU A C 1
ATOM 760 O O . GLU A 1 97 ? 11.700 3.668 -29.381 1.00 85.75 97 GLU A O 1
ATOM 765 N N . LYS A 1 98 ? 13.163 2.600 -28.069 1.00 85.75 98 LYS A N 1
ATOM 766 C CA . LYS A 1 98 ? 12.767 1.268 -28.537 1.00 85.75 98 LYS A CA 1
ATOM 767 C C . LYS A 1 98 ? 11.306 0.939 -28.204 1.00 85.75 98 LYS A C 1
ATOM 769 O O . LYS A 1 98 ? 10.622 0.322 -29.020 1.00 85.75 98 LYS A O 1
ATOM 774 N N . ILE A 1 99 ? 10.820 1.339 -27.025 1.00 88.25 99 ILE A N 1
ATOM 775 C CA . ILE A 1 99 ? 9.408 1.167 -26.644 1.00 88.25 99 ILE A CA 1
ATOM 776 C C . ILE A 1 99 ? 8.509 2.016 -27.547 1.00 88.25 99 ILE A C 1
ATOM 778 O O . ILE A 1 99 ? 7.497 1.508 -28.020 1.00 88.25 99 ILE A O 1
ATOM 782 N N . GLN A 1 100 ? 8.887 3.263 -27.838 1.00 87.88 100 GLN A N 1
ATOM 783 C CA . GLN A 1 100 ? 8.155 4.144 -28.754 1.00 87.88 100 GLN A CA 1
ATOM 784 C C . GLN A 1 100 ? 7.994 3.511 -30.143 1.00 87.88 100 GLN A C 1
ATOM 786 O O . GLN A 1 100 ? 6.901 3.547 -30.707 1.00 87.88 100 GLN A O 1
ATOM 791 N N . ASP A 1 101 ? 9.056 2.902 -30.672 1.00 85.88 101 ASP A N 1
ATOM 792 C CA . ASP A 1 101 ? 9.039 2.281 -31.999 1.00 85.88 101 ASP A CA 1
ATOM 793 C C . ASP A 1 101 ? 8.202 0.992 -32.043 1.00 85.88 101 ASP A C 1
ATOM 795 O O . ASP A 1 101 ? 7.561 0.695 -33.052 1.00 85.88 101 ASP A O 1
ATOM 799 N N . GLN A 1 102 ? 8.216 0.199 -30.965 1.00 87.75 102 GLN A N 1
ATOM 800 C CA . GLN A 1 102 ? 7.607 -1.137 -30.948 1.00 87.75 102 GLN A CA 1
ATOM 801 C C . GLN A 1 102 ? 6.192 -1.157 -30.363 1.00 87.75 102 GLN A C 1
ATOM 803 O O . GLN A 1 102 ? 5.330 -1.877 -30.864 1.00 87.75 102 GLN A O 1
ATOM 808 N N . CYS A 1 103 ? 5.956 -0.420 -29.280 1.00 88.12 103 CYS A N 1
ATOM 809 C CA . CYS A 1 103 ? 4.730 -0.443 -28.482 1.00 88.12 103 CYS A CA 1
ATOM 810 C C . CYS A 1 103 ? 4.451 0.941 -27.846 1.00 88.12 103 CYS A C 1
ATOM 812 O O . CYS A 1 103 ? 4.467 1.067 -26.621 1.00 88.12 103 CYS A O 1
ATOM 814 N N . PRO A 1 104 ? 4.145 1.984 -28.642 1.00 86.44 104 PRO A N 1
ATOM 815 C CA . PRO A 1 104 ? 4.046 3.363 -28.146 1.00 86.44 104 PRO A CA 1
ATOM 816 C C . PRO A 1 104 ? 2.978 3.555 -27.058 1.00 86.44 104 PRO A C 1
ATOM 818 O O . PRO A 1 104 ? 3.197 4.294 -26.107 1.00 86.44 104 PRO A O 1
ATOM 821 N N . HIS A 1 105 ? 1.867 2.817 -27.137 1.00 86.25 105 HIS A N 1
ATOM 822 C CA . HIS A 1 105 ? 0.769 2.841 -26.159 1.00 86.25 105 HIS A CA 1
ATOM 823 C C . HIS A 1 105 ? 1.178 2.464 -24.720 1.00 86.25 105 HIS A C 1
ATOM 825 O O . HIS A 1 105 ? 0.416 2.690 -23.783 1.00 86.25 105 HIS A O 1
ATOM 831 N N . ILE A 1 106 ? 2.354 1.856 -24.528 1.00 89.19 106 ILE A N 1
ATOM 832 C CA . ILE A 1 106 ? 2.888 1.515 -23.202 1.00 89.19 106 ILE A CA 1
ATOM 833 C C . ILE A 1 106 ? 3.413 2.762 -22.480 1.00 89.19 106 ILE A C 1
ATOM 835 O O . ILE A 1 106 ? 3.414 2.802 -21.251 1.00 89.19 106 ILE A O 1
ATOM 839 N N . LEU A 1 107 ? 3.835 3.794 -23.213 1.00 86.81 107 LEU A N 1
ATOM 840 C CA . LEU A 1 107 ? 4.383 5.016 -22.619 1.00 86.81 107 LEU A CA 1
ATOM 841 C C . LEU A 1 107 ? 3.309 5.843 -21.894 1.00 86.81 107 LEU A C 1
ATOM 843 O O . LEU A 1 107 ? 3.631 6.531 -20.928 1.00 86.81 107 LEU A O 1
ATOM 847 N N . ASP A 1 108 ? 2.040 5.665 -22.265 1.00 85.75 108 ASP A N 1
ATOM 848 C CA . ASP A 1 108 ? 0.876 6.311 -21.642 1.00 85.75 108 ASP A CA 1
ATOM 849 C C . ASP A 1 108 ? 0.327 5.506 -20.442 1.00 85.75 108 ASP A C 1
ATOM 851 O O . ASP A 1 108 ? -0.786 5.728 -19.965 1.00 85.75 108 ASP A O 1
ATOM 855 N N . VAL A 1 109 ? 1.081 4.523 -19.926 1.00 88.31 109 VAL A N 1
ATOM 856 C CA . VAL A 1 109 ? 0.606 3.610 -18.869 1.00 88.31 109 VAL A CA 1
ATOM 857 C C . VAL A 1 109 ? 0.105 4.325 -17.613 1.00 88.31 109 VAL A C 1
ATOM 859 O O . VAL A 1 109 ? -0.857 3.869 -16.993 1.00 88.31 109 VAL A O 1
ATOM 862 N N . PHE A 1 110 ? 0.732 5.446 -17.250 1.00 87.50 110 PHE A N 1
ATOM 863 C CA . PHE A 1 110 ? 0.404 6.199 -16.040 1.00 87.50 110 PHE A CA 1
ATOM 864 C C . PHE A 1 110 ? -0.779 7.152 -16.205 1.00 87.50 110 PHE A C 1
ATOM 866 O O . PHE A 1 110 ? -1.261 7.657 -15.194 1.00 87.50 110 PHE A O 1
ATOM 873 N N . ASP A 1 111 ? -1.283 7.370 -17.421 1.00 84.00 111 ASP A N 1
ATOM 874 C CA . ASP A 1 111 ? -2.500 8.167 -17.631 1.00 84.00 111 ASP A CA 1
ATOM 875 C C . ASP A 1 111 ? -3.724 7.487 -17.011 1.00 84.00 111 ASP A C 1
ATOM 877 O O . ASP A 1 111 ? -4.680 8.146 -16.608 1.00 84.00 111 ASP A O 1
ATOM 881 N N . ASN A 1 112 ? -3.656 6.161 -16.870 1.00 79.38 112 ASN A N 1
ATOM 882 C CA . ASN A 1 112 ? -4.699 5.342 -16.268 1.00 79.38 112 ASN A CA 1
ATOM 883 C C . ASN A 1 112 ? -4.414 4.972 -14.804 1.00 79.38 112 ASN A C 1
ATOM 885 O O . ASN A 1 112 ? -5.137 4.143 -14.269 1.00 79.38 112 ASN A O 1
ATOM 889 N N . ILE A 1 113 ? -3.377 5.538 -14.163 1.00 84.62 113 ILE A N 1
ATOM 890 C CA . ILE A 1 113 ? -3.035 5.243 -12.760 1.00 84.62 113 ILE A CA 1
ATOM 891 C C . ILE A 1 113 ? -3.129 6.524 -11.919 1.00 84.62 113 ILE A C 1
ATOM 893 O O . ILE A 1 113 ? -2.248 7.387 -11.945 1.00 84.62 113 ILE A O 1
ATOM 897 N N . ASN A 1 114 ? -4.190 6.641 -11.122 1.00 78.62 114 ASN A N 1
ATOM 898 C CA . ASN A 1 114 ? -4.614 7.895 -10.486 1.00 78.62 114 ASN A CA 1
ATOM 899 C C . ASN A 1 114 ? -3.993 8.1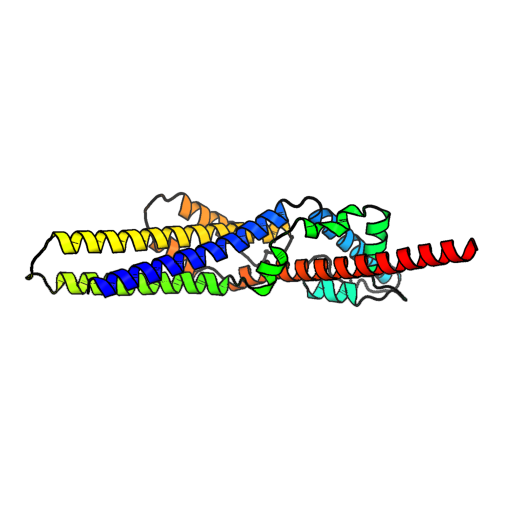49 -9.099 1.00 78.62 114 ASN A C 1
ATOM 901 O O . ASN A 1 114 ? -4.049 9.268 -8.582 1.00 78.62 114 ASN A O 1
ATOM 905 N N . TYR A 1 115 ? -3.395 7.130 -8.475 1.00 82.25 115 TYR A N 1
ATOM 906 C CA . TYR A 1 115 ? -2.987 7.191 -7.062 1.00 82.25 115 TYR A CA 1
ATOM 907 C C . TYR A 1 115 ? -1.480 7.328 -6.821 1.00 82.25 115 TYR A C 1
ATOM 909 O O . TYR A 1 115 ? -1.079 7.668 -5.705 1.00 82.25 115 TYR A O 1
ATOM 917 N N . VAL A 1 116 ? -0.645 7.120 -7.844 1.00 84.62 116 VAL A N 1
ATOM 918 C CA . VAL A 1 116 ? 0.821 7.015 -7.698 1.00 84.62 116 VAL A CA 1
ATOM 919 C C . VAL A 1 116 ? 1.437 8.243 -7.027 1.00 84.62 116 VAL A C 1
ATOM 921 O O . VAL A 1 116 ? 2.166 8.129 -6.042 1.00 84.62 116 VAL A O 1
ATOM 924 N N . GLU A 1 117 ? 1.090 9.433 -7.507 1.00 84.94 117 GLU A N 1
ATOM 925 C CA . GLU A 1 117 ? 1.611 10.692 -6.972 1.00 84.94 117 GLU A CA 1
ATOM 926 C C . GLU A 1 117 ? 1.067 10.999 -5.570 1.00 84.94 117 GLU A C 1
ATOM 928 O O . GLU A 1 117 ? 1.807 11.418 -4.676 1.00 84.94 117 GLU A O 1
ATOM 933 N N . ARG A 1 118 ? -0.230 10.744 -5.353 1.00 86.25 118 ARG A N 1
ATOM 934 C CA . ARG A 1 118 ? -0.893 10.991 -4.068 1.00 86.25 118 ARG A CA 1
ATOM 935 C C . ARG A 1 118 ? -0.278 10.139 -2.961 1.00 86.25 118 ARG A C 1
ATOM 937 O O . ARG A 1 118 ? -0.028 10.666 -1.877 1.00 86.25 118 ARG A O 1
ATOM 944 N N . ILE A 1 119 ? -0.027 8.860 -3.235 1.00 87.00 119 ILE A N 1
ATOM 945 C CA . ILE A 1 119 ? 0.576 7.941 -2.267 1.00 87.00 119 ILE A CA 1
ATOM 946 C C . ILE A 1 119 ? 2.035 8.318 -2.019 1.00 87.00 119 ILE A C 1
ATOM 948 O O . ILE A 1 119 ? 2.409 8.494 -0.862 1.00 87.00 119 ILE A O 1
ATOM 952 N N . SER A 1 120 ? 2.817 8.541 -3.085 1.00 83.12 120 SER A N 1
ATOM 953 C CA . SER A 1 120 ? 4.241 8.894 -2.981 1.00 83.12 120 SER A CA 1
ATOM 954 C C . SER A 1 120 ? 4.497 10.130 -2.112 1.00 83.12 120 SER A C 1
ATOM 956 O O . SER A 1 120 ? 5.532 10.204 -1.456 1.00 83.12 120 SER A O 1
ATOM 958 N N . ASN A 1 121 ? 3.591 11.111 -2.117 1.00 80.81 121 ASN A N 1
ATOM 959 C CA . ASN A 1 121 ? 3.824 12.390 -1.442 1.00 80.81 121 ASN A CA 1
ATOM 960 C C . ASN A 1 121 ? 3.169 12.485 -0.057 1.00 80.81 121 ASN A C 1
ATOM 962 O O . ASN A 1 121 ? 3.697 13.167 0.821 1.00 80.81 121 ASN A O 1
ATOM 966 N N . ASN A 1 122 ? 2.017 11.834 0.149 1.00 79.38 122 ASN A N 1
ATOM 967 C CA . ASN A 1 122 ? 1.116 12.185 1.255 1.00 79.38 122 ASN A CA 1
ATOM 968 C C . ASN A 1 122 ? 0.660 11.005 2.127 1.00 79.38 122 ASN A C 1
ATOM 970 O O . ASN A 1 122 ? -0.005 11.230 3.143 1.00 79.38 122 ASN A O 1
ATOM 974 N N . CYS A 1 123 ? 0.981 9.761 1.767 1.00 81.44 123 CYS A N 1
ATOM 975 C CA . CYS A 1 123 ? 0.517 8.585 2.500 1.00 81.44 123 CYS A CA 1
ATOM 976 C C . CYS A 1 123 ? 1.683 7.878 3.191 1.00 81.44 123 CYS A C 1
ATOM 978 O O . CYS A 1 123 ? 2.546 7.304 2.540 1.00 81.44 123 CYS A O 1
ATOM 980 N N . LYS A 1 124 ? 1.674 7.891 4.528 1.00 88.88 124 LYS A N 1
ATOM 981 C CA . LYS A 1 124 ? 2.642 7.169 5.360 1.00 88.88 124 LYS A CA 1
ATOM 982 C C . LYS A 1 124 ? 1.918 6.153 6.225 1.00 88.88 124 LYS A C 1
ATOM 984 O O . LYS A 1 124 ? 1.145 6.535 7.105 1.00 88.88 124 LYS A O 1
ATOM 989 N N . ILE A 1 125 ? 2.193 4.870 6.011 1.00 94.00 125 ILE A N 1
ATOM 990 C CA . ILE A 1 125 ? 1.550 3.788 6.766 1.00 94.00 125 ILE A CA 1
ATOM 991 C C . ILE A 1 125 ? 1.857 3.867 8.266 1.00 94.00 125 ILE A C 1
ATOM 993 O O . ILE A 1 125 ? 0.976 3.646 9.093 1.00 94.00 125 ILE A O 1
ATOM 997 N N . ASN A 1 126 ? 3.065 4.312 8.619 1.00 93.38 126 ASN A N 1
ATOM 998 C CA . ASN A 1 126 ? 3.470 4.574 9.999 1.00 93.38 126 ASN A CA 1
ATOM 999 C C . ASN A 1 126 ? 2.552 5.573 10.723 1.00 93.38 126 ASN A C 1
ATOM 1001 O O . ASN A 1 126 ? 2.269 5.409 11.909 1.00 93.38 126 ASN A O 1
ATOM 1005 N N . GLU A 1 127 ? 2.072 6.612 10.033 1.00 93.94 127 GLU A N 1
ATOM 1006 C CA . GLU A 1 127 ? 1.136 7.574 10.626 1.00 93.94 127 GLU A CA 1
ATOM 1007 C C . GLU A 1 127 ? -0.245 6.954 10.841 1.00 93.94 127 GLU A C 1
ATOM 1009 O O . GLU A 1 127 ? -0.878 7.227 11.859 1.00 93.94 127 GLU A O 1
ATOM 1014 N N . ILE A 1 128 ? -0.692 6.105 9.908 1.00 96.31 128 ILE A N 1
ATOM 1015 C CA . ILE A 1 128 ? -1.967 5.386 10.015 1.00 96.31 128 ILE A CA 1
ATOM 1016 C C . ILE A 1 128 ? -1.925 4.451 11.227 1.00 96.31 128 ILE A C 1
ATOM 1018 O O . ILE A 1 128 ? -2.769 4.562 12.113 1.00 96.31 128 ILE A O 1
ATOM 1022 N N . TYR A 1 129 ? -0.895 3.604 11.308 1.00 96.62 129 TYR A N 1
ATOM 1023 C CA . TYR A 1 129 ? -0.685 2.680 12.422 1.00 96.62 129 TYR A CA 1
ATOM 1024 C C . TYR A 1 129 ? -0.650 3.405 13.773 1.00 96.62 129 TYR A C 1
ATOM 1026 O O . TYR A 1 129 ? -1.405 3.071 14.685 1.00 96.62 129 TYR A O 1
ATOM 1034 N N . ARG A 1 130 ? 0.173 4.457 13.899 1.00 95.00 130 ARG A N 1
ATOM 1035 C CA . ARG A 1 130 ? 0.256 5.251 15.137 1.00 95.00 130 ARG A CA 1
ATOM 1036 C C . ARG A 1 130 ? -1.081 5.897 15.496 1.00 95.00 130 ARG A C 1
ATOM 1038 O O . ARG A 1 130 ? -1.410 5.962 16.678 1.00 95.00 130 ARG A O 1
ATOM 1045 N N . GLY A 1 131 ? -1.841 6.362 14.503 1.00 95.00 131 GLY A N 1
ATOM 1046 C CA . GLY A 1 131 ? -3.191 6.891 14.695 1.00 95.00 131 GLY A CA 1
ATOM 1047 C C . GLY A 1 131 ? -4.135 5.851 15.299 1.00 95.00 131 GLY A C 1
ATOM 1048 O O . GLY A 1 131 ? -4.757 6.119 16.325 1.00 95.00 131 GLY A O 1
ATOM 1049 N N . ILE A 1 132 ? -4.165 4.641 14.734 1.00 95.38 132 ILE A N 1
ATOM 1050 C CA . ILE A 1 132 ? -4.983 3.523 15.235 1.00 95.38 132 ILE A CA 1
ATOM 1051 C C . ILE A 1 132 ? -4.601 3.171 16.677 1.00 95.38 132 ILE A C 1
ATOM 1053 O O . ILE A 1 132 ? -5.471 3.117 17.546 1.00 95.38 132 ILE A O 1
ATOM 1057 N N . MET A 1 133 ? -3.305 3.002 16.960 1.00 93.69 133 MET A N 1
ATOM 1058 C CA . MET A 1 133 ? -2.826 2.666 18.308 1.00 93.69 133 MET A CA 1
ATOM 1059 C C . MET A 1 133 ? -3.142 3.768 19.328 1.00 93.69 133 MET A C 1
ATOM 1061 O O . MET A 1 133 ? -3.502 3.485 20.471 1.00 93.69 133 MET A O 1
ATOM 1065 N N . ARG A 1 134 ? -3.054 5.042 18.921 1.00 92.69 134 ARG A N 1
ATOM 1066 C CA . ARG A 1 134 ? -3.418 6.187 19.767 1.00 92.69 134 ARG A CA 1
ATOM 1067 C C . ARG A 1 134 ? -4.909 6.200 20.092 1.00 92.69 134 ARG A C 1
ATOM 1069 O O . ARG A 1 134 ? -5.263 6.468 21.244 1.00 92.69 134 ARG A O 1
ATOM 1076 N N . LEU A 1 135 ? -5.765 5.955 19.101 1.00 92.06 135 LEU A N 1
ATOM 1077 C CA . LEU A 1 135 ? -7.214 5.887 19.295 1.00 92.06 135 LEU A CA 1
ATOM 1078 C C . LEU A 1 135 ? -7.585 4.748 20.240 1.00 92.06 135 LEU A C 1
ATOM 1080 O O . LEU A 1 135 ? -8.327 4.977 21.194 1.00 92.06 135 LEU A O 1
ATOM 1084 N N . ASP A 1 136 ? -6.996 3.572 20.035 1.00 90.56 136 ASP A N 1
ATOM 1085 C CA . ASP A 1 136 ? -7.193 2.406 20.894 1.00 90.56 136 ASP A CA 1
ATOM 1086 C C . ASP A 1 136 ? -6.815 2.677 22.348 1.00 90.56 136 ASP A C 1
ATOM 1088 O O . ASP A 1 136 ? -7.631 2.524 23.260 1.00 90.56 136 ASP A O 1
ATOM 1092 N N . PHE A 1 137 ? -5.604 3.184 22.566 1.00 89.25 137 PHE A N 1
ATOM 1093 C CA . PHE A 1 137 ? -5.139 3.549 23.896 1.00 89.25 137 PHE A CA 1
ATOM 1094 C C . PHE A 1 137 ? -6.044 4.599 24.558 1.00 89.25 137 PHE A C 1
ATOM 1096 O O . PHE A 1 137 ? -6.421 4.470 25.727 1.00 89.25 137 PHE A O 1
ATOM 1103 N N . SER A 1 138 ? -6.433 5.630 23.803 1.00 87.06 138 SER A N 1
ATOM 1104 C CA . SER A 1 138 ? -7.289 6.712 24.299 1.00 87.06 138 SER A CA 1
ATOM 1105 C C . SER A 1 138 ? -8.675 6.206 24.694 1.00 87.06 138 SER A C 1
ATOM 1107 O O . SER A 1 138 ? -9.199 6.606 25.736 1.00 87.06 138 SER A O 1
ATOM 1109 N N . LEU A 1 139 ? -9.266 5.322 23.887 1.00 87.44 139 LEU A N 1
ATOM 1110 C CA . LEU A 1 139 ? -10.583 4.747 24.143 1.00 87.44 139 LEU A CA 1
ATOM 1111 C C . LEU A 1 139 ? -10.553 3.809 25.355 1.00 87.44 139 LEU A C 1
ATOM 1113 O O . LEU A 1 139 ? -11.425 3.916 26.218 1.00 87.44 139 LEU A O 1
ATOM 1117 N N . LYS A 1 140 ? -9.506 2.986 25.503 1.00 86.69 140 LYS A N 1
ATOM 1118 C CA . LYS A 1 140 ? -9.293 2.128 26.684 1.00 86.69 140 LYS A CA 1
ATOM 1119 C C . LYS A 1 140 ? -9.183 2.933 27.980 1.00 86.69 140 LYS A C 1
ATOM 1121 O O . LYS A 1 140 ? -9.858 2.613 28.960 1.00 86.69 140 LYS A O 1
ATOM 1126 N N . ILE A 1 141 ? -8.387 4.008 27.992 1.00 85.50 141 ILE A N 1
ATOM 1127 C CA . ILE A 1 141 ? -8.258 4.885 29.171 1.00 85.50 141 ILE A CA 1
ATOM 1128 C C . ILE A 1 141 ? -9.596 5.527 29.527 1.00 85.50 141 ILE A C 1
ATOM 1130 O O . ILE A 1 141 ? -10.001 5.501 30.691 1.00 85.50 141 ILE A O 1
ATOM 1134 N N . LYS A 1 142 ? -10.281 6.106 28.536 1.00 81.19 142 LYS A N 1
ATOM 1135 C CA . LYS A 1 142 ? -11.554 6.802 28.755 1.00 81.19 142 LYS A CA 1
ATOM 1136 C C . LYS A 1 142 ? -12.632 5.843 29.250 1.00 81.19 142 LYS A C 1
ATOM 1138 O O . LYS A 1 142 ? -13.324 6.170 30.210 1.00 81.19 142 LYS A O 1
ATOM 1143 N N . THR A 1 143 ? -12.710 4.648 28.669 1.00 82.62 143 THR A N 1
ATOM 1144 C CA . THR A 1 143 ? -13.634 3.588 29.094 1.00 82.62 143 THR A CA 1
ATOM 1145 C C . THR A 1 143 ? -13.365 3.173 30.537 1.00 82.62 143 THR A C 1
ATOM 1147 O O . THR A 1 143 ? -14.282 3.171 31.353 1.00 82.62 143 THR A O 1
ATOM 1150 N N . LYS A 1 144 ? -12.099 2.928 30.900 1.00 84.38 144 LYS A N 1
ATOM 1151 C CA . LYS A 1 144 ? -11.717 2.583 32.277 1.00 84.38 144 LYS A CA 1
ATOM 1152 C C . LYS A 1 144 ? -12.054 3.693 33.277 1.00 84.38 144 LYS A C 1
ATOM 1154 O O . LYS A 1 144 ? -12.554 3.410 34.362 1.00 84.38 144 LYS A O 1
ATOM 1159 N N . TYR A 1 145 ? -11.797 4.953 32.923 1.00 80.25 145 TYR A N 1
ATOM 1160 C CA . TYR A 1 145 ? -12.163 6.098 33.761 1.00 80.25 145 TYR A CA 1
ATOM 1161 C C . TYR A 1 145 ? -13.680 6.189 33.964 1.00 80.25 145 TYR A C 1
ATOM 1163 O O . TYR A 1 145 ? -14.133 6.411 35.085 1.00 80.25 145 TYR A O 1
ATOM 1171 N N . LEU A 1 146 ? -14.458 5.990 32.898 1.00 75.12 146 LEU A N 1
ATOM 1172 C CA . LEU A 1 146 ? -15.919 6.021 32.940 1.00 75.12 146 LEU A CA 1
ATOM 1173 C C . LEU A 1 146 ? -16.492 4.886 33.789 1.00 75.12 146 LEU A C 1
ATOM 1175 O O . LEU A 1 146 ? -17.317 5.168 34.653 1.00 75.12 146 LEU A O 1
ATOM 1179 N N . ILE A 1 147 ? -16.010 3.652 33.625 1.00 77.31 147 ILE A N 1
ATOM 1180 C CA . ILE A 1 147 ? -16.414 2.508 34.460 1.00 77.31 147 ILE A CA 1
ATOM 1181 C C . ILE A 1 147 ? -16.122 2.800 35.936 1.00 77.31 147 ILE A C 1
ATOM 1183 O O . ILE A 1 147 ? -17.038 2.780 36.754 1.00 77.31 147 ILE A O 1
ATOM 1187 N N . ASN A 1 148 ? -14.890 3.208 36.265 1.00 77.00 148 ASN A N 1
ATOM 1188 C CA . ASN A 1 148 ? -14.521 3.561 37.638 1.00 77.00 148 ASN A CA 1
ATOM 1189 C C . ASN A 1 148 ? -15.378 4.709 38.198 1.00 77.00 148 ASN A C 1
ATOM 1191 O O . ASN A 1 148 ? -15.710 4.727 39.381 1.00 77.00 148 ASN A O 1
ATOM 1195 N N . PHE A 1 149 ? -15.720 5.710 37.384 1.00 72.75 149 PHE A N 1
ATOM 1196 C CA . PHE A 1 149 ? -16.573 6.817 37.815 1.00 72.75 149 PHE A CA 1
ATOM 1197 C C . PHE A 1 149 ? -18.006 6.360 38.108 1.00 72.75 149 PHE A C 1
ATOM 1199 O O . PHE A 1 149 ? -18.606 6.848 39.064 1.00 72.75 149 PHE A O 1
ATOM 1206 N N . ILE A 1 150 ? -18.542 5.434 37.306 1.00 69.00 150 ILE A N 1
ATOM 1207 C CA . ILE A 1 150 ? -19.877 4.846 37.479 1.00 69.00 150 ILE A CA 1
ATOM 1208 C C . ILE A 1 150 ? -19.920 4.005 38.759 1.00 69.00 150 ILE A C 1
ATOM 1210 O O . ILE A 1 150 ? -20.777 4.250 39.607 1.00 69.00 150 ILE A O 1
ATOM 1214 N N . GLU A 1 151 ? -18.960 3.096 38.939 1.00 70.56 151 GLU A N 1
ATOM 1215 C CA . GLU A 1 151 ? -18.861 2.215 40.114 1.00 70.56 151 GLU A CA 1
ATOM 1216 C C . GLU A 1 151 ? -18.706 3.005 41.424 1.00 70.56 151 GLU A C 1
ATOM 1218 O O . GLU A 1 151 ? -19.287 2.656 42.446 1.00 70.56 151 GLU A O 1
ATOM 1223 N N . ASN A 1 152 ? -17.996 4.138 41.399 1.00 68.94 152 ASN A N 1
ATOM 1224 C CA . ASN A 1 152 ? -17.827 4.993 42.580 1.00 68.94 152 ASN A CA 1
ATOM 1225 C C . ASN A 1 152 ? -19.024 5.928 42.863 1.00 68.94 152 ASN A C 1
ATOM 1227 O O . ASN A 1 152 ? -19.056 6.579 43.910 1.00 68.94 152 ASN A O 1
ATOM 1231 N N . LYS A 1 153 ? -20.006 6.038 41.954 1.00 64.06 153 LYS A N 1
ATOM 1232 C CA . LYS A 1 153 ? -21.156 6.962 42.057 1.00 64.06 153 LYS A CA 1
ATOM 1233 C C . LYS A 1 153 ? -22.512 6.275 42.237 1.00 64.06 153 LYS A C 1
ATOM 1235 O O . LYS A 1 153 ? -23.528 6.899 41.935 1.00 64.06 153 LYS A O 1
ATOM 1240 N N . GLU A 1 154 ? -22.556 5.077 42.820 1.00 49.72 154 GLU A N 1
ATOM 1241 C CA . GLU A 1 154 ? -23.749 4.246 43.117 1.00 49.72 154 GLU A CA 1
ATOM 1242 C C . GLU A 1 154 ? -24.975 4.920 43.807 1.00 49.72 154 GLU A C 1
ATOM 1244 O O . GLU A 1 154 ? -25.906 4.231 44.216 1.00 49.72 154 GLU A O 1
ATOM 1249 N N . LYS A 1 155 ? -25.066 6.249 43.961 1.00 50.25 155 LYS A N 1
ATOM 1250 C CA . LYS A 1 155 ? -26.176 6.915 44.666 1.00 50.25 155 LYS A CA 1
ATOM 1251 C C . LYS A 1 155 ? -26.862 8.096 43.982 1.00 50.25 155 LYS A C 1
ATOM 1253 O O . LYS A 1 155 ? -27.686 8.728 44.638 1.00 50.25 155 LYS A O 1
ATOM 1258 N N . MET A 1 156 ? -26.622 8.415 42.708 1.00 49.94 156 MET A N 1
ATOM 1259 C CA . MET A 1 156 ? -27.389 9.503 42.070 1.00 49.94 156 MET A CA 1
ATOM 1260 C C . MET A 1 156 ? -27.943 9.167 40.683 1.00 49.94 156 MET A C 1
ATOM 1262 O O . MET A 1 156 ? -27.254 9.284 39.683 1.00 49.94 156 MET A O 1
ATOM 1266 N N . ASN A 1 157 ? -29.241 8.846 40.688 1.00 49.94 157 ASN A N 1
ATOM 1267 C CA . ASN A 1 157 ? -30.260 9.090 39.663 1.00 49.94 157 ASN A CA 1
ATOM 1268 C C . ASN A 1 157 ? -29.929 8.762 38.192 1.00 49.94 157 ASN A C 1
ATOM 1270 O O . ASN A 1 157 ? -29.338 9.567 37.480 1.00 49.94 157 ASN A O 1
ATOM 1274 N N . GLY A 1 158 ? -30.537 7.670 37.709 1.00 55.38 158 GLY A N 1
ATOM 1275 C CA . GLY A 1 158 ? -30.996 7.534 36.320 1.00 55.38 158 GLY A CA 1
ATOM 1276 C C . GLY A 1 158 ? -30.345 6.406 35.519 1.00 55.38 158 GLY A C 1
ATOM 1277 O O . GLY A 1 158 ? -29.437 6.667 34.740 1.00 55.38 158 GLY A O 1
ATOM 1278 N N . VAL A 1 159 ? -30.884 5.183 35.628 1.00 57.84 159 VAL A N 1
ATOM 1279 C CA . VAL A 1 159 ? -30.504 3.985 34.835 1.00 57.84 159 VAL A CA 1
ATOM 1280 C C . VAL A 1 159 ? -30.353 4.306 33.334 1.00 57.84 159 VAL A C 1
ATOM 1282 O O . VAL A 1 159 ? -29.361 3.943 32.714 1.00 57.84 159 VAL A O 1
ATOM 1285 N N . TYR A 1 160 ? -31.257 5.126 32.787 1.00 57.06 160 TYR A N 1
ATOM 1286 C CA . TYR A 1 160 ? -31.272 5.527 31.375 1.00 57.06 160 TYR A CA 1
ATOM 1287 C C . TYR A 1 160 ? -30.023 6.299 30.896 1.00 57.06 160 TYR A C 1
ATOM 1289 O O . TYR A 1 160 ? -29.645 6.207 29.729 1.00 57.06 160 TYR A O 1
ATOM 1297 N N . TYR A 1 161 ? -29.369 7.079 31.767 1.00 64.62 161 TYR A N 1
ATOM 1298 C CA . TYR A 1 161 ? -28.163 7.831 31.388 1.00 64.62 161 TYR A CA 1
ATOM 1299 C C . TYR A 1 161 ? -26.949 6.905 31.230 1.00 64.62 161 TYR A C 1
ATOM 1301 O O . TYR A 1 161 ? -26.104 7.139 30.365 1.00 64.62 161 TYR A O 1
ATOM 1309 N N . TYR A 1 162 ? -26.885 5.839 32.033 1.00 69.31 162 TYR A N 1
ATOM 1310 C CA . TYR A 1 162 ? -25.800 4.862 31.999 1.00 69.31 162 TYR A CA 1
ATOM 1311 C C . TYR A 1 162 ? -25.883 3.970 30.759 1.00 69.31 162 TYR A C 1
ATOM 1313 O O . TYR A 1 162 ? -24.884 3.836 30.057 1.00 69.31 162 TYR A O 1
ATOM 1321 N N . ASP A 1 163 ? -27.072 3.460 30.427 1.00 71.62 163 ASP A N 1
ATOM 1322 C CA . ASP A 1 163 ? -27.277 2.605 29.248 1.00 71.62 163 ASP A CA 1
ATOM 1323 C C . ASP A 1 163 ? -26.882 3.318 27.944 1.00 71.62 163 ASP A C 1
ATOM 1325 O O . ASP A 1 163 ? -26.186 2.760 27.097 1.00 71.62 163 ASP A O 1
ATOM 1329 N N . ASN A 1 164 ? -27.255 4.595 27.794 1.00 75.38 164 ASN A N 1
ATOM 1330 C CA . ASN A 1 164 ? -26.884 5.395 26.623 1.00 75.38 164 ASN A CA 1
ATOM 1331 C C . ASN A 1 164 ? -25.360 5.601 26.519 1.00 75.38 164 ASN A C 1
ATOM 1333 O O . ASN A 1 164 ? -24.796 5.618 25.427 1.00 75.38 164 ASN A O 1
ATOM 1337 N N . LEU A 1 165 ? -24.675 5.736 27.655 1.00 75.38 165 LEU A N 1
ATOM 1338 C CA . LEU A 1 165 ? -23.231 5.938 27.695 1.00 75.38 165 LEU A CA 1
ATOM 1339 C C . LEU A 1 165 ? -22.470 4.645 27.364 1.00 75.38 165 LEU A C 1
ATOM 1341 O O . LEU A 1 165 ? -21.532 4.689 26.569 1.00 75.38 165 LEU A O 1
ATOM 1345 N N . PHE A 1 166 ? -22.908 3.502 27.901 1.00 77.62 166 PHE A N 1
ATOM 1346 C CA . PHE A 1 166 ? -22.368 2.188 27.538 1.00 77.62 166 PHE A CA 1
ATOM 1347 C C . PHE A 1 166 ? -22.552 1.894 26.047 1.00 77.62 166 PHE A C 1
ATOM 1349 O O . PHE A 1 166 ? -21.585 1.532 25.381 1.00 77.62 166 PHE A O 1
ATOM 1356 N N . ASN A 1 167 ? -23.743 2.149 25.495 1.00 81.69 167 ASN A N 1
ATOM 1357 C CA . ASN A 1 167 ? -24.011 1.956 24.066 1.00 81.69 167 ASN A CA 1
ATOM 1358 C C . ASN A 1 167 ? -23.101 2.816 23.172 1.00 81.69 167 ASN A C 1
ATOM 1360 O O . ASN A 1 167 ? -22.652 2.362 22.123 1.00 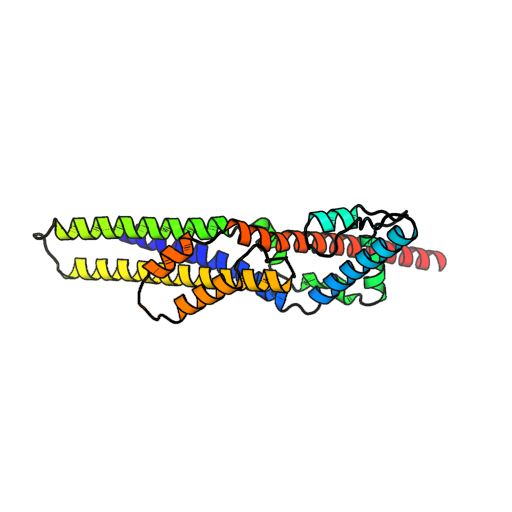81.69 167 ASN A O 1
ATOM 1364 N N . ARG A 1 168 ? -22.793 4.052 23.587 1.00 82.31 168 ARG A N 1
ATOM 1365 C CA . ARG A 1 168 ? -21.868 4.936 22.857 1.00 82.31 168 ARG A CA 1
ATOM 1366 C C . ARG A 1 168 ? -20.431 4.429 22.885 1.00 82.31 168 ARG A C 1
ATOM 1368 O O . ARG A 1 168 ? -19.771 4.423 21.851 1.00 82.31 168 ARG A O 1
ATOM 1375 N N . ILE A 1 169 ? -19.948 3.992 24.049 1.00 82.69 169 ILE A N 1
ATOM 1376 C CA . ILE A 1 169 ? -18.615 3.383 24.163 1.00 82.69 169 ILE A CA 1
ATOM 1377 C C . ILE A 1 169 ? -18.534 2.138 23.279 1.00 82.69 169 ILE A C 1
ATOM 1379 O O . ILE A 1 169 ? -17.562 1.983 22.545 1.00 82.69 169 ILE A O 1
ATOM 1383 N N . GLU A 1 170 ? -19.566 1.297 23.301 1.00 84.38 170 GLU A N 1
ATOM 1384 C CA . GLU A 1 170 ? -19.612 0.090 22.481 1.00 84.38 170 GLU A CA 1
ATOM 1385 C C . GLU A 1 170 ? -19.595 0.417 20.984 1.00 84.38 170 GLU A C 1
ATOM 1387 O O . GLU A 1 170 ? -18.822 -0.171 20.232 1.00 84.38 170 GLU A O 1
ATOM 1392 N N . SER A 1 171 ? -20.345 1.436 20.553 1.00 86.81 171 SER A N 1
ATOM 1393 C CA . SER A 1 171 ? -20.296 1.917 19.168 1.00 86.81 171 SER A CA 1
ATOM 1394 C C . SER A 1 171 ? -18.903 2.418 18.768 1.00 86.81 171 SER A C 1
ATOM 1396 O O . SER A 1 171 ? -18.471 2.185 17.638 1.00 86.81 171 SER A O 1
ATOM 1398 N N . LEU A 1 172 ? -18.189 3.105 19.665 1.00 88.19 172 LEU A N 1
ATOM 1399 C CA . LEU A 1 172 ? -16.820 3.565 19.414 1.00 88.19 172 LEU A CA 1
ATOM 1400 C C . LEU A 1 172 ? -15.832 2.393 19.349 1.00 88.19 172 LEU A C 1
ATOM 1402 O O . LEU A 1 172 ? -14.975 2.372 18.465 1.00 88.19 172 LEU A O 1
ATOM 1406 N N . ASN A 1 173 ? -15.972 1.408 20.241 1.00 87.12 173 ASN A N 1
ATOM 1407 C CA . ASN A 1 173 ? -15.172 0.182 20.218 1.00 87.12 173 ASN A CA 1
ATOM 1408 C C . ASN A 1 173 ? -15.401 -0.583 18.913 1.00 87.12 173 ASN A C 1
ATOM 1410 O O . ASN A 1 173 ? -14.440 -1.009 18.276 1.00 87.12 173 ASN A O 1
ATOM 1414 N N . GLN A 1 174 ? -16.654 -0.694 18.469 1.00 88.00 174 GLN A N 1
ATOM 1415 C CA . GLN A 1 174 ? -16.999 -1.338 17.208 1.00 88.00 174 GLN A CA 1
ATOM 1416 C C . GLN A 1 174 ? -16.399 -0.593 16.009 1.00 88.00 174 GLN A C 1
ATOM 1418 O O . GLN A 1 174 ? -15.803 -1.224 15.138 1.00 88.00 174 GLN A O 1
ATOM 1423 N N . ALA A 1 175 ? -16.498 0.740 15.969 1.00 90.00 175 ALA A N 1
ATOM 1424 C CA . ALA A 1 175 ? -15.894 1.546 14.906 1.00 90.00 175 ALA A CA 1
ATOM 1425 C C . ALA A 1 175 ? -14.367 1.371 14.850 1.00 90.00 175 ALA A C 1
ATOM 1427 O O . ALA A 1 175 ? -13.794 1.205 13.772 1.00 90.00 175 ALA A O 1
ATOM 1428 N N . LEU A 1 176 ? -13.706 1.352 16.010 1.00 91.06 176 LEU A N 1
ATOM 1429 C CA . LEU A 1 176 ? -12.271 1.113 16.103 1.00 91.06 176 LEU A CA 1
ATOM 1430 C C . LEU A 1 176 ? -11.895 -0.321 15.701 1.00 91.06 176 LEU A C 1
ATOM 1432 O O . LEU A 1 176 ? -10.896 -0.511 15.009 1.00 91.06 176 LEU A O 1
ATOM 1436 N N . ARG A 1 177 ? -12.685 -1.325 16.095 1.00 88.94 177 ARG A N 1
ATOM 1437 C CA . ARG A 1 177 ? -12.489 -2.722 15.684 1.00 88.94 177 ARG A CA 1
ATOM 1438 C C . ARG A 1 177 ? -12.542 -2.838 14.163 1.00 88.94 177 ARG A C 1
ATOM 1440 O O . ARG A 1 177 ? -11.632 -3.405 13.567 1.00 88.94 177 ARG A O 1
ATOM 1447 N N . LEU A 1 178 ? -13.551 -2.236 13.531 1.00 90.62 178 LEU A N 1
ATOM 1448 C CA . LEU A 1 178 ? -13.652 -2.179 12.072 1.00 90.62 178 LEU A CA 1
ATOM 1449 C C . LEU A 1 178 ? -12.420 -1.508 11.456 1.00 90.62 178 LEU A C 1
ATOM 1451 O O . LEU A 1 178 ? -11.819 -2.074 10.552 1.00 90.62 178 LEU A O 1
ATOM 1455 N N . LEU A 1 179 ? -11.982 -0.364 11.987 1.00 94.81 179 LEU A N 1
ATOM 1456 C CA . LEU A 1 179 ? -10.781 0.320 11.499 1.00 94.81 179 LEU A CA 1
ATOM 1457 C C . LEU A 1 179 ? -9.516 -0.551 11.596 1.00 94.81 179 LEU A C 1
ATOM 1459 O O . LEU A 1 179 ? -8.700 -0.546 10.675 1.00 94.81 179 LEU A O 1
ATOM 1463 N N . LYS A 1 180 ? -9.349 -1.311 12.685 1.00 94.12 180 LYS A N 1
ATOM 1464 C CA . LYS A 1 180 ? -8.241 -2.267 12.831 1.00 94.12 180 LYS A CA 1
ATOM 1465 C C . LYS A 1 180 ? -8.321 -3.368 11.776 1.00 94.12 180 LYS A C 1
ATOM 1467 O O . LYS A 1 180 ? -7.306 -3.668 11.160 1.00 94.12 180 LYS A O 1
ATOM 1472 N N . HIS A 1 181 ? -9.504 -3.928 11.522 1.00 91.44 181 HIS A N 1
ATOM 1473 C CA . HIS A 1 181 ? -9.678 -4.930 10.466 1.00 91.44 181 HIS A CA 1
ATOM 1474 C C . HIS A 1 181 ? -9.359 -4.371 9.074 1.00 91.44 181 HIS A C 1
ATOM 1476 O O . HIS A 1 181 ? -8.628 -5.016 8.329 1.00 91.44 181 HIS A O 1
ATOM 1482 N N . GLU A 1 182 ? -9.827 -3.165 8.743 1.00 94.69 182 GLU A N 1
ATOM 1483 C CA . GLU A 1 182 ? -9.486 -2.478 7.484 1.00 94.69 182 GLU A CA 1
ATOM 1484 C C . GLU A 1 182 ? -7.968 -2.282 7.345 1.00 94.69 182 GLU A C 1
ATOM 1486 O O . GLU A 1 182 ? -7.393 -2.467 6.273 1.00 94.69 182 GLU A O 1
ATOM 1491 N N . PHE A 1 183 ? -7.283 -1.962 8.446 1.00 96.38 183 PHE A N 1
ATOM 1492 C CA . PHE A 1 183 ? -5.827 -1.863 8.449 1.00 96.38 183 PHE A CA 1
ATOM 1493 C C . PHE A 1 183 ? -5.148 -3.219 8.214 1.00 96.38 183 PHE A C 1
ATOM 1495 O O . PHE A 1 183 ? -4.184 -3.283 7.459 1.00 96.38 183 PHE A O 1
ATOM 1502 N N . LEU A 1 184 ? -5.656 -4.310 8.795 1.00 93.69 184 LEU A N 1
ATOM 1503 C CA . LEU A 1 184 ? -5.139 -5.657 8.529 1.00 93.69 184 LEU A CA 1
ATOM 1504 C C . LEU A 1 184 ? -5.359 -6.093 7.074 1.00 93.69 184 LEU A C 1
ATOM 1506 O O . LEU A 1 184 ? -4.466 -6.704 6.487 1.00 93.69 184 LEU A O 1
ATOM 1510 N N . TYR A 1 185 ? -6.494 -5.738 6.464 1.00 94.00 185 TYR A N 1
ATOM 1511 C CA . TYR A 1 185 ? -6.702 -5.937 5.026 1.00 94.00 185 TYR A CA 1
ATOM 1512 C C . TYR A 1 185 ? -5.664 -5.176 4.200 1.00 94.00 185 TYR A C 1
ATOM 1514 O O . TYR A 1 185 ? -5.039 -5.765 3.323 1.00 94.00 185 TYR A O 1
ATOM 1522 N N . LEU A 1 186 ? -5.383 -3.919 4.549 1.00 96.44 186 LEU A N 1
ATOM 1523 C CA . LEU A 1 186 ? -4.316 -3.158 3.901 1.00 96.44 186 LEU A CA 1
ATOM 1524 C C . LEU A 1 186 ? -2.942 -3.831 4.040 1.00 96.44 186 LEU A C 1
ATOM 1526 O O . LEU A 1 186 ? -2.162 -3.812 3.091 1.00 96.44 186 LEU A O 1
ATOM 1530 N N . ILE A 1 187 ? -2.626 -4.442 5.186 1.00 95.12 187 ILE A N 1
ATOM 1531 C CA . ILE A 1 187 ? -1.379 -5.210 5.331 1.00 95.12 187 ILE A CA 1
ATOM 1532 C C . ILE A 1 187 ? -1.331 -6.368 4.325 1.00 95.12 187 ILE A C 1
ATOM 1534 O O . ILE A 1 187 ? -0.301 -6.553 3.673 1.00 95.12 187 ILE A O 1
ATOM 1538 N N . LYS A 1 188 ? -2.435 -7.104 4.131 1.00 93.38 188 LYS A N 1
ATOM 1539 C CA . LYS A 1 188 ? -2.515 -8.148 3.091 1.00 93.38 188 LYS A CA 1
ATOM 1540 C C . LYS A 1 188 ? -2.299 -7.571 1.69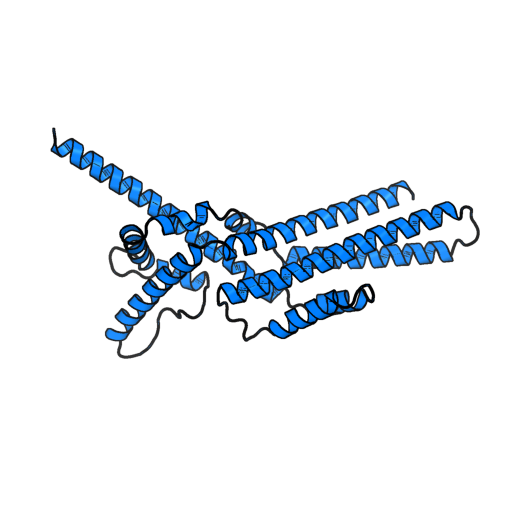2 1.00 93.38 188 LYS A C 1
ATOM 1542 O O . LYS A 1 188 ? -1.518 -8.142 0.931 1.00 93.38 188 LYS A O 1
ATOM 1547 N N . ASP A 1 189 ? -2.921 -6.436 1.378 1.00 94.69 189 ASP A N 1
ATOM 1548 C CA . ASP A 1 189 ? -2.757 -5.764 0.083 1.00 94.69 189 ASP A CA 1
ATOM 1549 C C . ASP A 1 189 ? -1.296 -5.371 -0.164 1.00 94.69 189 ASP A C 1
ATOM 1551 O O . ASP A 1 189 ? -0.776 -5.560 -1.261 1.00 94.69 189 ASP A O 1
ATOM 1555 N N . ILE A 1 190 ? -0.592 -4.875 0.859 1.00 93.12 190 ILE A N 1
ATOM 1556 C CA . ILE A 1 190 ? 0.828 -4.507 0.755 1.00 93.12 190 ILE A CA 1
ATOM 1557 C C . ILE A 1 190 ? 1.710 -5.742 0.559 1.00 93.12 190 ILE A C 1
ATOM 1559 O O . ILE A 1 190 ? 2.642 -5.703 -0.243 1.00 93.12 190 ILE A O 1
ATOM 1563 N N . ILE A 1 191 ? 1.423 -6.848 1.249 1.00 91.56 191 ILE A N 1
ATOM 1564 C CA . ILE A 1 191 ? 2.144 -8.114 1.050 1.00 91.56 191 ILE A CA 1
ATOM 1565 C C . ILE A 1 191 ? 1.937 -8.623 -0.379 1.00 91.56 191 ILE A C 1
ATOM 1567 O O . ILE A 1 191 ? 2.898 -9.009 -1.048 1.00 91.56 191 ILE A O 1
ATOM 1571 N N . PHE A 1 192 ? 0.697 -8.589 -0.871 1.00 90.56 192 PHE A N 1
ATOM 1572 C CA . PHE A 1 192 ? 0.389 -8.915 -2.259 1.00 90.56 192 PHE A CA 1
ATOM 1573 C C . PHE A 1 192 ? 1.149 -8.001 -3.227 1.00 90.56 192 PHE A C 1
ATOM 1575 O O . PHE A 1 192 ? 1.776 -8.490 -4.164 1.00 90.56 192 PHE A O 1
ATOM 1582 N N . PHE A 1 193 ? 1.157 -6.693 -2.973 1.00 89.19 193 PHE A N 1
ATOM 1583 C CA . PHE A 1 193 ? 1.863 -5.708 -3.787 1.00 89.19 193 PHE A CA 1
ATOM 1584 C C . PHE A 1 193 ? 3.374 -5.962 -3.840 1.00 89.19 193 PHE A C 1
ATOM 1586 O O . PHE A 1 193 ? 3.978 -5.896 -4.911 1.00 89.19 193 PHE A O 1
ATOM 1593 N N . SER A 1 194 ? 3.972 -6.321 -2.703 1.00 85.75 194 SER A N 1
ATOM 1594 C CA . SER A 1 194 ? 5.378 -6.717 -2.608 1.00 85.75 194 SER A CA 1
ATOM 1595 C C . SER A 1 194 ? 5.683 -7.913 -3.516 1.00 85.75 194 SER A C 1
ATOM 1597 O O . SER A 1 194 ? 6.583 -7.847 -4.357 1.00 85.75 194 SER A O 1
ATOM 1599 N N . LYS A 1 195 ? 4.856 -8.970 -3.433 1.00 83.69 195 LYS A N 1
ATOM 1600 C CA . LYS A 1 195 ? 4.960 -10.160 -4.295 1.00 83.69 195 LYS A CA 1
ATOM 1601 C C . LYS A 1 195 ? 4.759 -9.817 -5.773 1.00 83.69 195 LYS A C 1
ATOM 1603 O O . LYS A 1 195 ? 5.512 -10.301 -6.612 1.00 83.69 195 LYS A O 1
ATOM 1608 N N . TYR A 1 196 ? 3.777 -8.973 -6.089 1.00 84.19 196 TYR A N 1
ATOM 1609 C CA . TYR A 1 196 ? 3.470 -8.536 -7.453 1.00 84.19 196 TYR A CA 1
ATOM 1610 C C . TYR A 1 196 ? 4.653 -7.819 -8.113 1.00 84.19 196 TYR A C 1
ATOM 1612 O O . TYR A 1 196 ? 4.956 -8.070 -9.277 1.00 84.19 196 TYR A O 1
ATOM 1620 N N . LEU A 1 197 ? 5.351 -6.965 -7.363 1.00 79.44 197 LEU A N 1
ATOM 1621 C CA . LEU A 1 197 ? 6.533 -6.252 -7.848 1.00 79.44 197 LEU A CA 1
ATOM 1622 C C . LEU A 1 197 ? 7.833 -7.064 -7.753 1.00 79.44 197 LEU A C 1
ATOM 1624 O O . LEU A 1 197 ? 8.882 -6.574 -8.168 1.00 79.44 197 LEU A O 1
ATOM 1628 N N . GLY A 1 198 ? 7.789 -8.283 -7.207 1.00 75.00 198 GLY A N 1
ATOM 1629 C CA . GLY A 1 198 ? 8.981 -9.103 -6.989 1.00 75.00 198 GLY A CA 1
ATOM 1630 C C . GLY A 1 198 ? 9.971 -8.480 -6.001 1.00 75.00 198 GLY A C 1
ATOM 1631 O O . GLY A 1 198 ? 11.171 -8.714 -6.113 1.00 75.00 198 GLY A O 1
ATOM 1632 N N . ILE A 1 199 ? 9.492 -7.664 -5.058 1.00 77.31 199 ILE A N 1
ATOM 1633 C CA . ILE A 1 199 ? 10.323 -7.114 -3.985 1.00 77.31 199 ILE A CA 1
ATOM 1634 C C . ILE A 1 199 ? 10.648 -8.275 -3.045 1.00 77.31 199 ILE A C 1
ATOM 1636 O O . ILE A 1 199 ? 9.738 -8.882 -2.478 1.00 77.31 199 ILE A O 1
ATOM 1640 N N . ASP A 1 200 ? 11.936 -8.620 -2.935 1.00 65.50 200 ASP A N 1
ATOM 1641 C CA . ASP A 1 200 ? 12.374 -9.795 -2.182 1.00 65.50 200 ASP A CA 1
ATOM 1642 C C . ASP A 1 200 ? 11.956 -9.675 -0.715 1.00 65.50 200 ASP A C 1
ATOM 1644 O O . ASP A 1 200 ? 12.492 -8.880 0.060 1.00 65.50 200 ASP A O 1
ATOM 1648 N N . GLY A 1 201 ? 10.948 -10.469 -0.365 1.00 57.50 201 GLY A N 1
ATOM 1649 C CA . GLY A 1 201 ? 10.401 -10.543 0.971 1.00 57.50 201 GLY A CA 1
ATOM 1650 C C . GLY A 1 201 ? 10.965 -11.697 1.784 1.00 57.50 201 GLY A C 1
ATOM 1651 O O . GLY A 1 201 ? 10.375 -12.035 2.797 1.00 57.50 201 GLY A O 1
ATOM 1652 N N . SER A 1 202 ? 12.064 -12.334 1.362 1.00 58.25 202 SER A N 1
ATOM 1653 C CA . SER A 1 202 ? 12.654 -13.497 2.048 1.00 58.25 202 SER A CA 1
ATOM 1654 C C . SER A 1 202 ? 13.112 -13.215 3.486 1.00 58.25 202 SER A C 1
ATOM 1656 O O . SER A 1 202 ? 13.2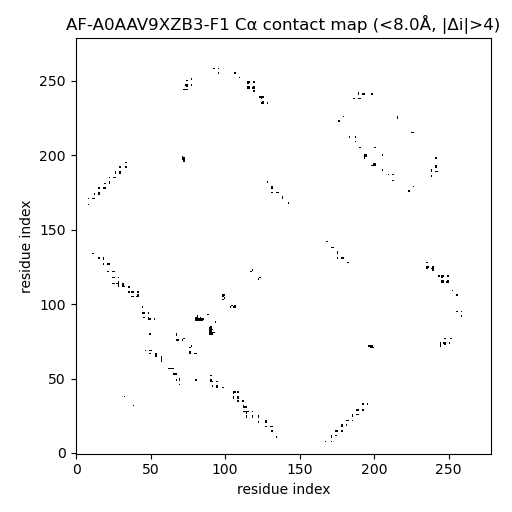08 -14.138 4.295 1.00 58.25 202 SER A O 1
ATOM 1658 N N . LEU A 1 203 ? 13.334 -11.944 3.839 1.00 52.81 203 LEU A N 1
ATOM 1659 C CA . LEU A 1 203 ? 13.543 -11.500 5.223 1.00 52.81 203 LEU A CA 1
ATOM 1660 C C . LEU A 1 203 ? 12.250 -11.472 6.054 1.00 52.81 203 LEU A C 1
ATOM 1662 O O . LEU A 1 203 ? 12.310 -11.399 7.281 1.00 52.81 203 LEU A O 1
ATOM 1666 N N . TYR A 1 204 ? 11.091 -11.541 5.406 1.00 62.81 204 TYR A N 1
ATOM 1667 C CA . TYR A 1 204 ? 9.791 -11.276 5.996 1.00 62.81 204 TYR A CA 1
ATOM 1668 C C . TYR A 1 204 ? 8.930 -12.538 6.001 1.00 62.81 204 TYR A C 1
ATOM 1670 O O . TYR A 1 204 ? 8.734 -13.219 4.996 1.00 62.81 204 TYR A O 1
ATOM 1678 N N . LYS A 1 205 ? 8.354 -12.844 7.163 1.00 78.69 205 LYS A N 1
ATOM 1679 C CA . LYS A 1 205 ? 7.423 -13.963 7.369 1.00 78.69 205 LYS A CA 1
ATOM 1680 C C . LYS A 1 205 ? 6.040 -13.641 6.778 1.00 78.69 205 LYS A C 1
ATOM 1682 O O . LYS A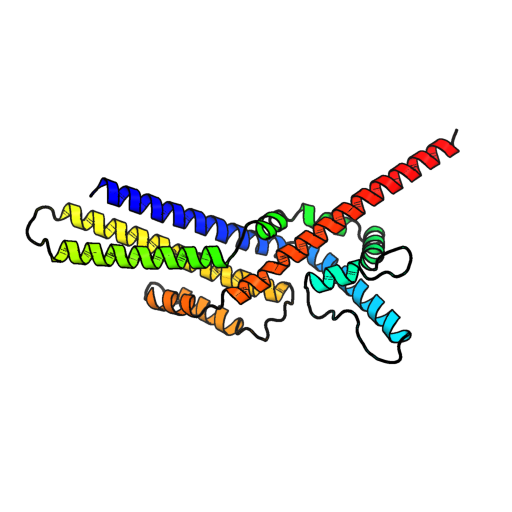 1 205 ? 5.033 -13.695 7.478 1.00 78.69 205 LYS A O 1
ATOM 1687 N N . TYR A 1 206 ? 5.983 -13.220 5.513 1.00 84.31 206 TYR A N 1
ATOM 1688 C CA . TYR A 1 206 ? 4.764 -12.731 4.862 1.00 84.31 206 TYR A CA 1
ATOM 1689 C C . TYR A 1 206 ? 3.663 -13.780 4.798 1.00 84.31 206 TYR A C 1
ATOM 1691 O O . TYR A 1 206 ? 2.519 -13.444 5.079 1.00 84.31 206 TYR A O 1
ATOM 1699 N N . ASP A 1 207 ? 4.002 -15.032 4.496 1.00 84.62 207 ASP A N 1
ATOM 1700 C CA . ASP A 1 207 ? 3.012 -16.112 4.489 1.00 84.62 207 ASP A CA 1
ATOM 1701 C C . ASP A 1 207 ? 2.456 -16.344 5.904 1.00 84.62 207 ASP A C 1
ATOM 1703 O O . ASP A 1 207 ? 1.248 -16.273 6.091 1.00 84.62 207 ASP A O 1
ATOM 1707 N N . GLU A 1 208 ? 3.315 -16.429 6.933 1.00 88.00 208 GLU A N 1
ATOM 1708 C CA . GLU A 1 208 ? 2.852 -16.523 8.332 1.00 88.00 208 GLU A CA 1
ATOM 1709 C C . GLU A 1 208 ? 2.002 -15.307 8.755 1.00 88.00 208 GLU A C 1
ATOM 1711 O O . GLU A 1 208 ? 1.088 -15.428 9.568 1.00 88.00 208 GLU A O 1
ATOM 1716 N N . THR A 1 209 ? 2.314 -14.116 8.235 1.00 89.00 209 THR A N 1
ATOM 1717 C CA . THR A 1 209 ? 1.581 -12.876 8.530 1.00 89.00 209 THR A CA 1
ATOM 1718 C C . THR A 1 209 ? 0.191 -12.915 7.901 1.00 89.00 209 THR A C 1
ATOM 1720 O O . THR A 1 209 ? -0.782 -12.561 8.563 1.00 89.00 209 THR A O 1
ATOM 1723 N N . VAL A 1 210 ? 0.080 -13.367 6.649 1.00 88.69 210 VAL A N 1
ATOM 1724 C CA . VAL A 1 210 ? -1.205 -13.536 5.960 1.00 88.69 210 VAL A CA 1
ATOM 1725 C C . VAL A 1 210 ? -2.051 -14.595 6.661 1.00 88.69 210 VAL A C 1
ATOM 1727 O O . VAL A 1 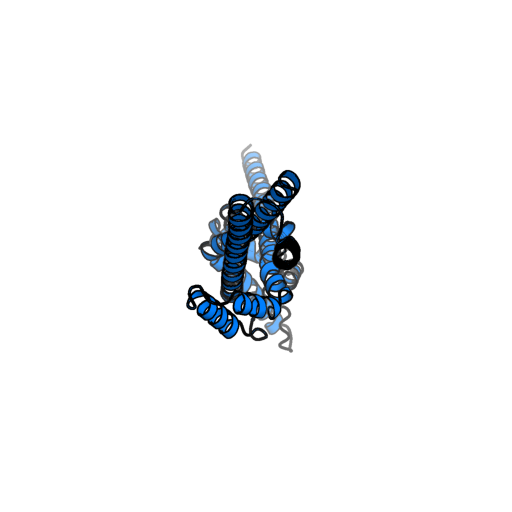210 ? -3.206 -14.307 6.969 1.00 88.69 210 VAL A O 1
ATOM 1730 N N . ASP A 1 211 ? -1.467 -15.746 6.999 1.00 89.44 211 ASP A N 1
ATOM 1731 C CA . ASP A 1 211 ? -2.158 -16.833 7.702 1.00 89.44 211 ASP A CA 1
ATOM 1732 C C . ASP A 1 211 ? -2.712 -16.359 9.056 1.00 89.44 211 ASP A C 1
ATOM 1734 O O . ASP A 1 211 ? -3.877 -16.592 9.378 1.00 89.44 211 ASP A O 1
ATOM 1738 N N . LYS A 1 212 ? -1.915 -15.613 9.836 1.00 88.19 212 LYS A N 1
ATOM 1739 C CA . LYS A 1 212 ? -2.367 -15.013 11.105 1.00 88.19 212 LYS A CA 1
ATOM 1740 C C . LYS A 1 212 ? -3.520 -14.026 10.906 1.00 88.19 212 LYS A C 1
ATOM 1742 O O . LYS A 1 212 ? -4.436 -13.987 11.724 1.00 88.19 212 LYS A O 1
ATOM 1747 N N . ILE A 1 213 ? -3.481 -13.211 9.849 1.00 89.25 213 ILE A N 1
ATOM 1748 C CA . ILE A 1 213 ? -4.571 -12.273 9.544 1.00 89.25 213 ILE A CA 1
ATOM 1749 C C . ILE A 1 213 ? -5.850 -13.041 9.183 1.00 89.25 213 ILE A C 1
ATOM 1751 O O . ILE A 1 213 ? -6.934 -12.659 9.621 1.00 89.25 213 ILE A O 1
ATOM 1755 N N . GLU A 1 214 ? -5.737 -14.122 8.413 1.00 88.75 214 GLU A N 1
ATOM 1756 C CA . GLU A 1 214 ? -6.874 -14.976 8.058 1.00 88.75 214 GLU A CA 1
ATOM 1757 C C . GLU A 1 214 ? -7.461 -15.675 9.288 1.00 88.75 214 GLU A C 1
ATOM 1759 O O . GLU A 1 214 ? -8.672 -15.602 9.487 1.00 88.75 214 GLU A O 1
ATOM 1764 N N . GLU A 1 215 ? -6.625 -16.204 10.189 1.00 87.56 215 GLU A N 1
ATOM 1765 C CA . GLU A 1 215 ? -7.077 -16.757 11.475 1.00 87.56 215 GLU A CA 1
ATOM 1766 C C . GLU A 1 215 ? -7.864 -15.711 12.288 1.00 87.56 215 GLU A C 1
ATOM 1768 O O . GLU A 1 215 ? -8.926 -16.004 12.842 1.00 87.56 215 GLU A O 1
ATOM 1773 N N . ILE A 1 216 ? -7.374 -14.467 12.341 1.00 85.88 216 ILE A N 1
ATOM 1774 C CA . ILE A 1 216 ? -8.052 -13.361 13.035 1.00 85.88 216 ILE A CA 1
ATOM 1775 C C . ILE A 1 216 ? -9.432 -13.074 12.425 1.00 85.88 216 ILE A C 1
ATOM 1777 O O . ILE A 1 216 ? -10.359 -12.743 13.165 1.00 85.88 216 ILE A O 1
ATOM 1781 N N . PHE A 1 217 ? -9.588 -13.183 11.104 1.00 83.44 217 PHE A N 1
ATOM 1782 C CA . PHE A 1 217 ? -10.871 -12.950 10.437 1.00 83.44 217 PHE A CA 1
ATOM 1783 C C . PHE A 1 217 ? -11.847 -14.129 10.567 1.00 83.44 217 PHE A C 1
ATOM 1785 O O . PHE A 1 217 ? -13.055 -13.902 10.646 1.00 83.44 217 PHE A O 1
ATOM 1792 N N . GLU A 1 218 ? -11.353 -15.369 10.614 1.00 81.12 218 GLU A N 1
ATOM 1793 C CA . GLU A 1 218 ? -12.180 -16.573 10.786 1.00 81.12 218 GLU A CA 1
ATOM 1794 C C . GLU A 1 218 ? -12.738 -16.715 12.208 1.00 81.12 218 GLU A C 1
ATOM 1796 O O . GLU A 1 218 ? -13.839 -17.239 12.406 1.00 81.12 218 GLU A O 1
ATOM 1801 N N . LEU A 1 219 ? -12.014 -16.211 13.209 1.00 68.38 219 LEU A N 1
ATOM 1802 C CA . LEU A 1 219 ? -12.453 -16.171 14.602 1.00 68.38 219 LEU A CA 1
ATOM 1803 C C . LEU A 1 219 ? -13.501 -15.069 14.805 1.00 68.38 219 LEU A C 1
ATOM 1805 O O . LEU A 1 219 ? -13.241 -14.014 15.382 1.00 68.38 219 LEU A O 1
ATOM 1809 N N . SER A 1 220 ? -14.719 -15.316 14.326 1.00 53.19 220 SER A N 1
ATOM 1810 C CA . SER A 1 220 ? -15.845 -14.399 14.479 1.00 53.19 220 SER A CA 1
ATOM 1811 C C . SER A 1 220 ? -16.070 -14.018 15.954 1.00 53.19 220 SER A C 1
ATOM 1813 O O . SER A 1 220 ? -16.353 -14.877 16.788 1.00 53.19 220 SER A O 1
ATOM 1815 N N . ASN A 1 221 ? -16.011 -12.714 16.239 1.00 52.34 221 ASN A N 1
ATOM 1816 C CA . ASN A 1 221 ? -16.448 -12.018 17.460 1.00 52.34 221 ASN A CA 1
ATOM 1817 C C . ASN A 1 221 ? -15.681 -12.206 18.780 1.00 52.34 221 ASN A C 1
ATOM 1819 O O . ASN A 1 221 ? -15.996 -11.475 19.720 1.00 52.34 221 ASN A O 1
ATOM 1823 N N . GLU A 1 222 ? -14.659 -13.056 18.889 1.00 52.50 222 GLU A N 1
ATOM 1824 C CA . GLU A 1 222 ? -13.970 -13.240 20.175 1.00 52.50 222 GLU A CA 1
ATOM 1825 C C . GLU A 1 222 ? -12.467 -12.937 20.128 1.00 52.50 222 GLU A C 1
ATOM 1827 O O . GLU A 1 222 ? -11.644 -13.775 19.761 1.00 52.50 222 GLU A O 1
ATOM 1832 N N . LYS A 1 223 ? -12.164 -11.743 20.669 1.00 63.91 223 LYS A N 1
ATOM 1833 C CA . LYS A 1 223 ? -10.921 -11.252 21.303 1.00 63.91 223 LYS A CA 1
ATOM 1834 C C . LYS A 1 223 ? -10.223 -10.135 20.529 1.00 63.91 223 LYS A C 1
ATOM 1836 O O . LYS A 1 223 ? -9.232 -10.366 19.844 1.00 63.91 223 LYS A O 1
ATOM 1841 N N . ASP A 1 224 ? -10.664 -8.899 20.790 1.00 68.94 224 ASP A N 1
ATOM 1842 C CA . ASP A 1 224 ? -9.896 -7.669 20.509 1.00 68.94 224 ASP A CA 1
ATOM 1843 C C . ASP A 1 224 ? -8.425 -7.795 20.944 1.00 68.94 224 ASP A C 1
ATOM 1845 O O . ASP A 1 224 ? -7.532 -7.285 20.278 1.00 68.94 224 ASP A O 1
ATOM 1849 N N . GLU A 1 225 ? -8.161 -8.562 22.006 1.00 76.94 225 GLU A N 1
ATOM 1850 C CA . GLU A 1 225 ? -6.816 -8.876 22.495 1.00 76.94 225 GLU A CA 1
ATOM 1851 C C . GLU A 1 225 ? -5.926 -9.576 21.456 1.00 76.94 225 GLU A C 1
ATOM 1853 O O . GLU A 1 225 ? -4.731 -9.290 21.401 1.00 76.94 225 GLU A O 1
ATOM 1858 N N . LYS A 1 226 ? -6.472 -10.470 20.615 1.00 81.25 226 LYS A N 1
ATOM 1859 C CA . LYS A 1 226 ? -5.696 -11.124 19.546 1.00 81.25 226 LYS A CA 1
ATOM 1860 C C . LYS A 1 226 ? -5.296 -10.119 18.469 1.00 81.25 226 LYS A C 1
ATOM 1862 O O . LYS A 1 226 ? -4.145 -10.120 18.040 1.00 81.25 226 LYS A O 1
ATOM 1867 N N . VAL A 1 227 ? -6.231 -9.253 18.069 1.00 85.94 227 VAL A N 1
ATOM 1868 C CA . VAL A 1 227 ? -5.977 -8.180 17.095 1.00 85.94 227 VAL A CA 1
ATOM 1869 C C . VAL A 1 227 ? -4.913 -7.228 17.638 1.00 85.94 227 VAL A C 1
ATOM 1871 O O . VAL A 1 227 ? -3.958 -6.916 16.937 1.00 85.94 227 VAL A O 1
ATOM 1874 N N . ASP A 1 228 ? -5.036 -6.816 18.899 1.00 86.00 228 ASP A N 1
ATOM 1875 C CA . ASP A 1 228 ? -4.083 -5.914 19.552 1.00 86.00 228 ASP A CA 1
ATOM 1876 C C . ASP A 1 228 ? -2.686 -6.524 19.682 1.00 86.00 228 ASP A C 1
ATOM 1878 O O . ASP A 1 228 ? -1.692 -5.855 19.391 1.00 86.00 228 ASP A O 1
ATOM 1882 N N . CYS A 1 229 ? -2.607 -7.797 20.087 1.00 85.81 229 CYS A N 1
ATOM 1883 C CA . CYS A 1 229 ? -1.346 -8.531 20.172 1.00 85.81 229 CYS A CA 1
ATOM 1884 C C . CYS A 1 229 ? -0.677 -8.584 18.798 1.00 85.81 229 CYS A C 1
ATOM 1886 O O . CYS A 1 229 ? 0.479 -8.189 18.659 1.00 85.81 229 CYS A O 1
ATOM 1888 N N . PHE A 1 230 ? -1.429 -8.975 17.767 1.00 89.25 230 PHE A N 1
ATOM 1889 C CA . PHE A 1 230 ? -0.904 -9.061 16.412 1.00 89.25 230 PHE A CA 1
ATOM 1890 C C . PHE A 1 230 ? -0.441 -7.703 15.876 1.00 89.25 230 PHE A C 1
ATOM 1892 O O . PHE A 1 230 ? 0.675 -7.597 15.378 1.00 89.25 230 PHE A O 1
ATOM 1899 N N . LEU A 1 231 ? -1.243 -6.644 16.042 1.00 89.06 231 LEU A N 1
ATOM 1900 C CA . LEU A 1 231 ? -0.863 -5.287 15.637 1.00 89.06 231 LEU A CA 1
ATOM 1901 C C . LEU A 1 231 ? 0.444 -4.834 16.299 1.00 89.06 231 LEU A C 1
ATOM 1903 O O . LEU A 1 231 ? 1.243 -4.166 15.651 1.00 89.06 231 LEU A O 1
ATOM 1907 N N . SER A 1 232 ? 0.680 -5.216 17.558 1.00 87.88 232 SER A N 1
ATOM 1908 C CA . SER A 1 232 ? 1.913 -4.877 18.278 1.00 87.88 232 SER A CA 1
ATOM 1909 C C . SER A 1 232 ? 3.156 -5.640 17.798 1.00 87.88 232 SER A C 1
ATOM 1911 O O . SER A 1 232 ? 4.271 -5.161 18.000 1.00 87.88 232 SER A O 1
ATOM 1913 N N . GLU A 1 233 ? 2.974 -6.797 17.154 1.00 89.25 233 GLU A N 1
ATOM 1914 C CA . GLU A 1 233 ? 4.047 -7.613 16.566 1.00 89.25 233 GLU A CA 1
ATOM 1915 C C . GLU A 1 233 ? 4.439 -7.149 15.154 1.00 89.25 233 GLU A C 1
ATOM 1917 O O . GLU A 1 233 ? 5.500 -7.529 14.657 1.00 89.25 233 GLU A O 1
ATOM 1922 N N . LEU A 1 234 ? 3.597 -6.346 14.492 1.00 88.81 234 LEU A N 1
ATOM 1923 C CA . LEU A 1 234 ? 3.838 -5.914 13.118 1.00 88.81 234 LEU A CA 1
ATOM 1924 C C . LEU A 1 234 ? 5.051 -4.983 13.018 1.00 88.81 234 LEU A C 1
ATOM 1926 O O . LEU A 1 234 ? 5.109 -3.922 13.644 1.00 88.81 234 LEU A O 1
ATOM 1930 N N . ASN A 1 235 ? 5.974 -5.322 12.118 1.00 88.50 235 ASN A N 1
ATOM 1931 C CA . ASN A 1 235 ? 7.066 -4.435 11.751 1.00 88.50 235 ASN A CA 1
ATOM 1932 C C . ASN A 1 235 ? 6.626 -3.452 10.653 1.00 88.50 235 ASN A C 1
ATOM 1934 O O . ASN A 1 235 ? 6.779 -3.692 9.457 1.00 88.50 235 ASN A O 1
ATOM 1938 N N . ILE A 1 236 ? 6.063 -2.316 11.067 1.00 91.38 236 ILE A N 1
ATOM 1939 C CA . ILE A 1 236 ? 5.496 -1.323 10.140 1.00 91.38 236 ILE A CA 1
ATOM 1940 C C . ILE A 1 236 ? 6.548 -0.691 9.218 1.00 91.38 236 ILE A C 1
ATOM 1942 O O . ILE A 1 236 ? 6.218 -0.263 8.111 1.00 91.38 236 ILE A O 1
ATOM 1946 N N . GLU A 1 237 ? 7.817 -0.663 9.630 1.00 87.75 237 GLU A N 1
ATOM 1947 C CA . GLU A 1 237 ? 8.904 -0.139 8.797 1.00 87.75 237 GLU A CA 1
ATOM 1948 C C . GLU A 1 237 ? 9.119 -0.977 7.531 1.00 87.75 237 GLU A C 1
ATOM 1950 O O . GLU A 1 237 ? 9.473 -0.425 6.492 1.00 87.75 237 GLU A O 1
ATOM 1955 N N . GLU A 1 238 ? 8.844 -2.280 7.576 1.00 85.75 238 GLU A N 1
ATOM 1956 C CA . GLU A 1 238 ? 8.958 -3.167 6.412 1.00 85.75 238 GLU A CA 1
ATOM 1957 C C . GLU A 1 238 ? 7.891 -2.838 5.368 1.00 85.75 238 GLU A C 1
ATOM 1959 O O . GLU A 1 238 ? 8.189 -2.679 4.185 1.00 85.75 238 GLU A O 1
ATOM 1964 N N . PHE A 1 239 ? 6.647 -2.643 5.805 1.00 89.25 239 PHE A N 1
ATOM 1965 C CA . PHE A 1 239 ? 5.563 -2.242 4.910 1.00 89.25 239 PHE A CA 1
ATOM 1966 C C . PHE A 1 239 ? 5.791 -0.839 4.333 1.00 89.25 239 PHE A C 1
ATOM 1968 O O . PHE A 1 239 ? 5.485 -0.592 3.167 1.00 89.25 239 PHE A O 1
ATOM 1975 N N . ASP A 1 240 ? 6.385 0.073 5.109 1.00 88.50 240 ASP A N 1
ATOM 1976 C CA . ASP A 1 240 ? 6.793 1.395 4.622 1.00 88.50 240 ASP A CA 1
ATOM 1977 C C . ASP A 1 240 ? 7.860 1.290 3.518 1.00 88.50 240 ASP A C 1
ATOM 1979 O O . ASP A 1 240 ? 7.789 2.011 2.523 1.00 88.50 240 ASP A O 1
ATOM 1983 N N . GLN A 1 241 ? 8.808 0.350 3.635 1.00 84.19 241 GLN A N 1
ATOM 1984 C CA . GLN A 1 241 ? 9.804 0.086 2.590 1.00 84.19 241 GLN A CA 1
ATOM 1985 C C . GLN A 1 241 ? 9.167 -0.425 1.296 1.00 84.19 241 GLN A C 1
ATOM 1987 O O . GLN A 1 241 ? 9.511 0.085 0.230 1.00 84.19 241 GLN A O 1
ATOM 1992 N N . VAL A 1 242 ? 8.209 -1.354 1.375 1.00 86.69 242 VAL A N 1
ATOM 1993 C CA . VAL A 1 242 ? 7.457 -1.827 0.196 1.00 86.69 242 VAL A CA 1
ATOM 1994 C C . VAL A 1 242 ? 6.740 -0.660 -0.487 1.00 86.69 242 VAL A C 1
ATOM 1996 O O . VAL A 1 242 ? 6.809 -0.502 -1.706 1.00 86.69 242 VAL A O 1
ATOM 1999 N N . LEU A 1 243 ? 6.106 0.223 0.290 1.00 89.38 243 LEU A N 1
ATOM 2000 C CA . LEU A 1 243 ? 5.380 1.373 -0.252 1.00 89.38 243 LEU A CA 1
ATOM 2001 C C . LEU A 1 243 ? 6.283 2.419 -0.934 1.00 89.38 243 LEU A C 1
ATOM 2003 O O . LEU A 1 243 ? 5.782 3.197 -1.749 1.00 89.38 243 LEU A O 1
ATOM 2007 N N . LYS A 1 244 ? 7.611 2.402 -0.730 1.00 85.44 244 LYS A N 1
ATOM 2008 C CA . LYS A 1 244 ? 8.554 3.225 -1.522 1.00 85.44 244 LYS A CA 1
ATOM 2009 C C . LYS A 1 244 ? 8.572 2.856 -3.008 1.00 85.44 244 LYS A 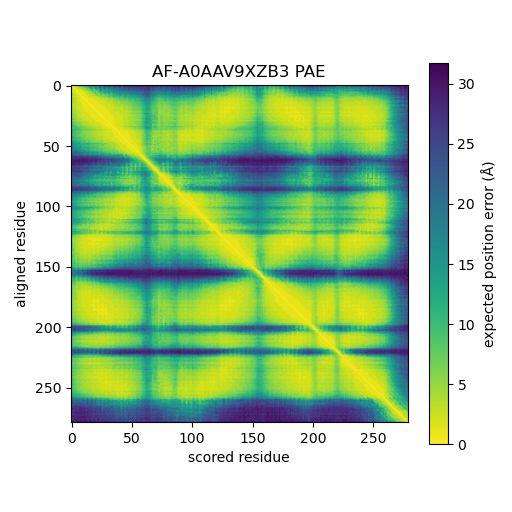C 1
ATOM 2011 O O . LYS A 1 244 ? 9.038 3.651 -3.831 1.00 85.44 244 LYS A O 1
ATOM 2016 N N . ALA A 1 245 ? 8.020 1.704 -3.387 1.00 85.44 245 ALA A N 1
ATOM 2017 C CA . ALA A 1 245 ? 7.779 1.378 -4.786 1.00 85.44 245 ALA A CA 1
ATOM 2018 C C . ALA A 1 245 ? 6.908 2.436 -5.487 1.00 85.44 245 ALA A C 1
ATOM 2020 O O . ALA A 1 245 ? 7.185 2.776 -6.635 1.00 85.44 245 ALA A O 1
ATOM 2021 N N . PHE A 1 246 ? 5.940 3.054 -4.795 1.00 89.06 246 PHE A N 1
ATOM 2022 C CA . PHE A 1 246 ? 5.143 4.152 -5.359 1.00 89.06 246 PHE A CA 1
ATOM 2023 C C . PHE A 1 246 ? 5.996 5.358 -5.753 1.00 89.06 246 PHE A C 1
ATOM 2025 O O . PHE A 1 246 ? 5.759 5.965 -6.795 1.00 89.06 246 PHE A O 1
ATOM 2032 N N . SER A 1 247 ? 7.023 5.685 -4.968 1.00 86.31 247 SER A N 1
ATOM 2033 C CA . SER A 1 247 ? 7.967 6.748 -5.317 1.00 86.31 247 SER A CA 1
ATOM 2034 C C . SER A 1 247 ? 8.806 6.384 -6.542 1.00 86.31 247 SER A C 1
ATOM 2036 O O . SER A 1 247 ? 9.031 7.236 -7.400 1.00 86.31 247 SER A O 1
ATOM 2038 N N . SER A 1 248 ? 9.201 5.113 -6.672 1.00 84.31 248 SER A N 1
ATOM 2039 C CA . SER A 1 248 ? 9.898 4.609 -7.866 1.00 84.31 248 SER A CA 1
ATOM 2040 C C . SER A 1 248 ? 9.011 4.709 -9.112 1.00 84.31 248 SER A C 1
ATOM 2042 O O . SER A 1 248 ? 9.437 5.227 -10.142 1.00 84.31 248 SER A O 1
ATOM 2044 N N . LEU A 1 249 ? 7.746 4.297 -9.006 1.00 88.00 249 LEU A N 1
ATOM 2045 C CA . LEU A 1 249 ? 6.761 4.403 -10.084 1.00 88.00 249 LEU A CA 1
ATOM 2046 C C . LEU A 1 249 ? 6.488 5.863 -10.466 1.00 88.00 249 LEU A C 1
ATOM 2048 O O . LEU A 1 249 ? 6.441 6.193 -11.650 1.00 88.00 249 LEU A O 1
ATOM 2052 N N . ASN A 1 250 ? 6.383 6.760 -9.482 1.00 88.56 250 ASN A N 1
ATOM 2053 C CA . ASN A 1 250 ? 6.200 8.188 -9.731 1.00 88.56 250 ASN A CA 1
ATOM 2054 C C . ASN A 1 250 ? 7.418 8.812 -10.435 1.00 88.56 250 ASN A C 1
ATOM 2056 O O . ASN A 1 250 ? 7.268 9.666 -11.308 1.00 88.56 250 ASN A O 1
ATOM 2060 N N . TRP A 1 251 ? 8.629 8.357 -10.101 1.00 86.38 251 TRP A N 1
ATOM 2061 C CA . TRP A 1 251 ? 9.846 8.757 -10.806 1.00 86.38 251 TRP A CA 1
ATOM 2062 C C . TRP A 1 251 ? 9.816 8.301 -12.272 1.00 86.38 251 TRP A C 1
ATOM 2064 O O . TRP A 1 251 ? 10.088 9.114 -13.158 1.00 86.38 251 TRP A O 1
ATOM 2074 N N . ILE A 1 252 ? 9.415 7.049 -12.549 1.00 85.75 252 ILE A N 1
ATOM 2075 C CA . ILE A 1 252 ? 9.300 6.527 -13.926 1.00 85.75 252 ILE A CA 1
ATOM 2076 C C . ILE A 1 252 ? 8.288 7.361 -14.715 1.00 85.75 252 ILE A C 1
ATOM 2078 O O . ILE A 1 252 ? 8.613 7.836 -15.804 1.00 85.75 252 ILE A O 1
ATOM 2082 N N . ARG A 1 253 ? 7.107 7.623 -14.138 1.00 88.44 253 ARG A N 1
ATOM 2083 C CA . ARG A 1 253 ? 6.083 8.508 -14.719 1.00 88.44 253 ARG A CA 1
ATOM 2084 C C . ARG A 1 253 ? 6.665 9.863 -15.122 1.00 88.44 253 ARG A C 1
ATOM 2086 O O . ARG A 1 253 ? 6.469 10.313 -16.248 1.00 88.44 253 ARG A O 1
ATOM 2093 N N . GLY A 1 254 ? 7.435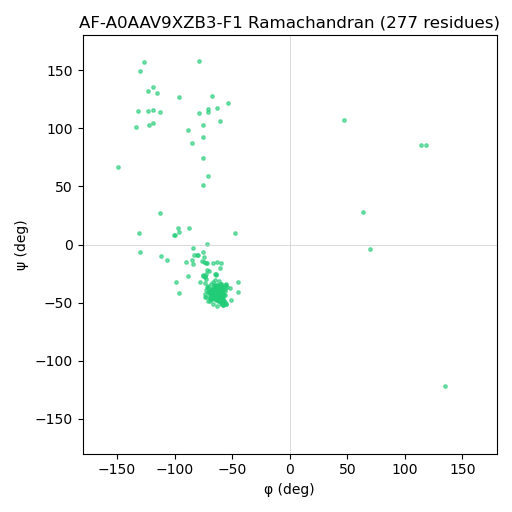 10.496 -14.235 1.00 84.94 254 GLY A N 1
ATOM 2094 C CA . GLY A 1 254 ? 8.096 11.769 -14.530 1.00 84.94 254 GLY A CA 1
ATOM 2095 C C . GLY A 1 254 ? 9.054 11.691 -15.725 1.00 84.94 254 GLY A C 1
ATOM 2096 O O . GLY A 1 254 ? 9.105 12.613 -16.539 1.00 84.94 254 GLY A O 1
ATOM 2097 N N . ARG A 1 255 ? 9.794 10.585 -15.872 1.00 84.00 255 ARG A N 1
ATOM 2098 C CA . ARG A 1 255 ? 10.718 10.382 -17.001 1.00 84.00 255 ARG A CA 1
ATOM 2099 C C . ARG A 1 255 ? 10.002 10.140 -18.321 1.00 84.00 255 ARG A C 1
ATOM 2101 O O . ARG A 1 255 ? 10.427 10.712 -19.323 1.00 84.00 255 ARG A O 1
ATOM 2108 N N . LEU A 1 256 ? 8.925 9.360 -18.309 1.00 85.50 256 LEU A N 1
ATOM 2109 C CA . LEU A 1 256 ? 8.082 9.149 -19.486 1.00 85.50 256 LEU A CA 1
ATOM 2110 C C . LEU A 1 256 ? 7.502 10.474 -19.984 1.00 85.50 256 LEU A C 1
ATOM 2112 O O . LEU A 1 256 ? 7.669 10.803 -21.153 1.00 85.50 256 LEU A O 1
ATOM 2116 N N . ASN A 1 257 ? 6.969 11.302 -19.081 1.00 82.56 257 ASN A N 1
ATOM 2117 C CA . ASN A 1 257 ? 6.435 12.619 -19.438 1.00 82.56 257 ASN A CA 1
ATOM 2118 C C . ASN A 1 257 ? 7.491 13.524 -20.094 1.00 82.56 257 ASN A C 1
ATOM 2120 O O . ASN A 1 257 ? 7.221 14.172 -21.104 1.00 82.56 257 ASN A O 1
ATOM 2124 N N . ILE A 1 258 ? 8.717 13.555 -19.555 1.00 80.81 258 ILE A N 1
ATOM 2125 C CA . ILE A 1 258 ? 9.821 14.332 -20.147 1.00 80.81 258 ILE A CA 1
ATOM 2126 C C . ILE A 1 258 ? 10.173 13.808 -21.546 1.00 80.81 258 ILE A C 1
ATOM 2128 O O . ILE A 1 258 ? 10.439 14.604 -22.447 1.00 80.81 258 ILE A O 1
ATOM 2132 N N . PHE A 1 259 ? 10.204 12.486 -21.727 1.00 79.12 259 PHE A N 1
ATOM 2133 C CA . PHE A 1 259 ? 10.503 11.857 -23.012 1.00 79.12 259 PHE A CA 1
ATOM 2134 C C . PHE A 1 259 ? 9.438 12.191 -24.066 1.00 79.12 259 PHE A C 1
ATOM 2136 O O . PHE A 1 259 ? 9.785 12.668 -25.147 1.00 79.12 259 PHE A O 1
ATOM 2143 N N . SER A 1 260 ? 8.154 12.060 -23.723 1.00 73.62 260 SER A N 1
ATOM 2144 C CA . SER A 1 260 ? 7.038 12.403 -24.611 1.00 73.62 260 SER A CA 1
ATOM 2145 C C . SER A 1 260 ? 7.058 13.880 -25.025 1.00 73.62 260 SER A C 1
ATOM 2147 O O . SER A 1 260 ? 6.915 14.189 -26.208 1.00 73.62 260 SER A O 1
ATOM 2149 N N . CYS A 1 261 ? 7.338 14.805 -24.095 1.00 65.69 261 CYS A N 1
ATOM 2150 C CA . CYS A 1 261 ? 7.480 16.232 -24.413 1.00 65.69 261 CYS A CA 1
ATOM 2151 C C . CYS A 1 261 ? 8.640 16.515 -25.383 1.00 65.69 261 CYS A C 1
ATOM 2153 O O . CYS A 1 261 ? 8.472 17.274 -26.337 1.00 65.69 261 CYS A O 1
ATOM 2155 N N . LYS A 1 262 ? 9.802 15.875 -25.190 1.00 60.78 262 LYS A N 1
ATOM 2156 C CA . LYS A 1 262 ? 10.952 16.024 -26.101 1.00 60.78 262 LYS A CA 1
ATOM 2157 C C . LYS A 1 262 ? 10.663 15.486 -27.503 1.00 60.78 262 LYS A C 1
ATOM 2159 O O . LYS A 1 262 ? 11.128 16.0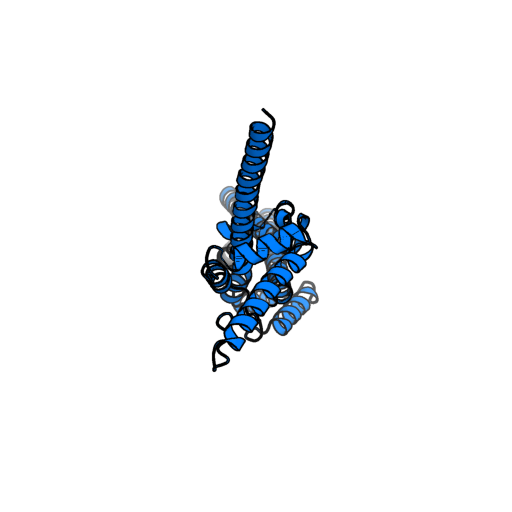62 -28.486 1.00 60.78 262 LYS A O 1
ATOM 2164 N N . ASN A 1 263 ? 9.897 14.404 -27.613 1.00 58.69 263 ASN A N 1
ATOM 2165 C CA . ASN A 1 263 ? 9.501 13.864 -28.913 1.00 58.69 263 ASN A CA 1
ATOM 2166 C C . ASN A 1 263 ? 8.544 14.799 -29.652 1.00 58.69 263 ASN A C 1
ATOM 2168 O O . ASN A 1 263 ? 8.754 15.037 -30.838 1.00 58.69 263 ASN A O 1
ATOM 2172 N N . LEU A 1 264 ? 7.577 15.407 -28.959 1.00 59.28 264 LEU A N 1
ATOM 2173 C CA . LEU A 1 264 ? 6.684 16.407 -29.555 1.00 59.28 264 LEU A CA 1
ATOM 2174 C C . LEU A 1 264 ? 7.453 17.625 -30.097 1.00 59.28 264 LEU A C 1
ATOM 2176 O O . LEU A 1 264 ? 7.166 18.096 -31.198 1.00 59.28 264 LEU A O 1
ATOM 2180 N N . GLU A 1 265 ? 8.464 18.109 -29.369 1.00 59.47 265 GLU A N 1
ATOM 2181 C CA . GLU A 1 265 ? 9.342 19.194 -29.834 1.00 59.47 265 GLU A CA 1
ATOM 2182 C C . GLU A 1 265 ? 10.159 18.785 -31.073 1.00 59.47 265 GLU A C 1
ATOM 2184 O O . GLU A 1 265 ? 10.253 19.544 -32.043 1.00 59.47 265 GLU A O 1
ATOM 2189 N N . ASN A 1 266 ? 10.703 17.565 -31.084 1.00 59.16 266 ASN A N 1
ATOM 2190 C CA . ASN A 1 266 ? 11.480 17.036 -32.207 1.00 59.16 266 ASN A CA 1
ATOM 2191 C C . ASN A 1 266 ? 10.620 16.763 -33.455 1.00 59.16 266 ASN A C 1
ATOM 2193 O O . ASN A 1 266 ? 11.055 17.044 -34.574 1.00 59.16 266 ASN A O 1
ATOM 2197 N N . GLU A 1 267 ? 9.406 16.236 -33.297 1.00 59.06 267 GLU A N 1
ATOM 2198 C CA . GLU A 1 267 ? 8.459 16.014 -34.396 1.00 59.06 267 GLU A CA 1
ATOM 2199 C C . GLU A 1 267 ? 7.919 17.332 -34.955 1.00 59.06 267 GLU A C 1
ATOM 2201 O O . GLU A 1 267 ? 7.888 17.511 -36.175 1.00 59.06 267 GLU A O 1
ATOM 2206 N N . GLY A 1 268 ? 7.588 18.296 -34.087 1.00 51.25 268 GLY A N 1
ATOM 2207 C CA . GLY A 1 268 ? 7.216 19.653 -34.490 1.00 51.25 268 GLY A CA 1
ATOM 2208 C C . GLY A 1 268 ? 8.338 20.359 -35.258 1.00 51.25 268 GLY A C 1
ATOM 2209 O O . GLY A 1 268 ? 8.091 20.983 -36.294 1.00 51.25 268 GLY A O 1
ATOM 2210 N N . GLY A 1 269 ? 9.588 20.189 -34.815 1.00 50.28 269 GLY A N 1
ATOM 2211 C CA . GLY A 1 269 ? 10.779 20.675 -35.514 1.00 50.28 269 GLY A CA 1
ATOM 2212 C C . GLY A 1 269 ? 10.984 20.030 -36.889 1.00 50.28 269 GLY A C 1
ATOM 2213 O O . GLY A 1 269 ? 11.257 20.734 -37.863 1.00 50.28 269 GLY A O 1
ATOM 2214 N N . LYS A 1 270 ? 10.786 18.709 -37.009 1.00 51.25 270 LYS A N 1
ATOM 2215 C CA . LYS A 1 270 ? 10.857 17.988 -38.295 1.00 51.25 270 LYS A CA 1
ATOM 2216 C C . LYS A 1 270 ? 9.754 18.424 -39.264 1.00 51.25 270 LYS A C 1
ATOM 2218 O O . LYS A 1 270 ? 10.028 18.631 -40.446 1.00 51.25 270 LYS A O 1
ATOM 2223 N N . LEU A 1 271 ? 8.527 18.623 -38.782 1.00 47.03 271 LEU A N 1
ATOM 2224 C CA . LEU A 1 271 ? 7.403 19.127 -39.583 1.00 47.03 271 LEU A CA 1
ATOM 2225 C C . LEU A 1 271 ? 7.681 20.535 -40.127 1.00 47.03 271 LEU A C 1
ATOM 2227 O O . LEU A 1 271 ? 7.484 20.783 -41.316 1.00 47.03 271 LEU A O 1
ATOM 2231 N N . LEU A 1 272 ? 8.208 21.433 -39.289 1.00 48.03 272 LEU A N 1
ATOM 2232 C CA . LEU A 1 272 ? 8.608 22.784 -39.695 1.00 48.03 272 LEU A CA 1
ATOM 2233 C C . LEU A 1 272 ? 9.749 22.774 -40.723 1.00 48.03 272 LEU A C 1
ATOM 2235 O O . LEU A 1 272 ? 9.698 23.532 -41.693 1.00 48.03 272 LEU A O 1
ATOM 2239 N N . ALA A 1 273 ? 10.741 21.894 -40.562 1.00 48.59 273 ALA A N 1
ATOM 2240 C CA . ALA A 1 273 ? 11.815 21.718 -41.541 1.00 48.59 273 ALA A CA 1
ATOM 2241 C C . ALA A 1 273 ? 11.273 21.227 -42.897 1.00 48.59 273 ALA A C 1
ATOM 2243 O O . ALA A 1 273 ? 11.585 21.808 -43.934 1.00 48.59 273 ALA A O 1
ATOM 2244 N N . THR A 1 274 ? 10.365 20.246 -42.886 1.00 51.41 274 THR A N 1
ATOM 2245 C CA . THR A 1 274 ? 9.758 19.687 -44.110 1.00 51.41 274 THR A CA 1
ATOM 2246 C C . THR A 1 274 ? 8.872 20.705 -44.846 1.00 51.41 274 THR A C 1
ATOM 2248 O O . THR A 1 274 ? 8.764 20.678 -46.072 1.00 51.41 274 THR A O 1
ATOM 2251 N N . ILE A 1 275 ? 8.222 21.619 -44.116 1.00 56.19 275 ILE A N 1
ATOM 2252 C CA . ILE A 1 275 ? 7.431 22.717 -44.697 1.00 56.19 275 ILE A CA 1
ATOM 2253 C C . ILE A 1 275 ? 8.343 23.784 -45.323 1.00 56.19 275 ILE A C 1
ATOM 2255 O O . ILE A 1 275 ? 8.001 24.337 -46.368 1.00 56.19 275 ILE A O 1
ATOM 2259 N N . ASN A 1 276 ? 9.503 24.055 -44.720 1.00 46.03 276 ASN A N 1
ATOM 2260 C CA . ASN A 1 276 ? 10.471 25.024 -45.238 1.00 46.03 276 ASN A CA 1
ATOM 2261 C C . ASN A 1 276 ? 11.256 24.507 -46.454 1.00 46.03 276 ASN A C 1
ATOM 2263 O O . ASN A 1 276 ? 11.646 25.315 -47.285 1.00 46.03 276 ASN A O 1
ATOM 2267 N N . GLU A 1 277 ? 11.435 23.193 -46.606 1.00 50.38 277 GLU A N 1
ATOM 2268 C CA . GLU A 1 277 ? 12.037 22.586 -47.808 1.00 50.38 277 GLU A CA 1
ATOM 2269 C C . GLU A 1 277 ? 11.087 22.534 -49.021 1.00 50.38 277 GLU A C 1
ATOM 2271 O O . GLU A 1 277 ? 11.526 22.293 -50.144 1.00 50.38 277 GLU A O 1
ATOM 2276 N N . LYS A 1 278 ? 9.781 22.752 -48.817 1.00 48.69 278 LYS A N 1
ATOM 2277 C CA . LYS A 1 278 ? 8.756 22.772 -49.881 1.00 48.69 278 LYS A CA 1
ATOM 2278 C C . LYS A 1 278 ? 8.341 24.184 -50.325 1.00 48.69 278 LYS A C 1
ATOM 2280 O O . LYS A 1 278 ? 7.374 24.310 -51.080 1.00 48.69 278 LYS A O 1
ATOM 2285 N N . LYS A 1 279 ? 9.033 25.224 -49.856 1.00 42.22 279 LYS A N 1
ATOM 2286 C CA . LYS A 1 279 ? 8.931 26.606 -50.352 1.00 42.22 279 LYS A CA 1
ATOM 2287 C C . LYS A 1 279 ? 10.124 26.933 -51.236 1.00 42.22 279 LYS A C 1
ATOM 2289 O O . LYS A 1 279 ? 9.900 27.670 -52.219 1.00 42.22 279 LYS A O 1
#

Nearest PDB structures (foldseek):
  3obv-assembly1_E  TM=6.152E-01  e=5.330E-04  Mus musculus
  3obv-assembly1_F  TM=6.114E-01  e=8.553E-04  Mus musculus
  3o4x-assembly2_F  TM=6.304E-01  e=1.373E-03  Mus musculus
  8tid-assembly1_C  TM=1.753E-01  e=1.436E+00  Tetrahymena thermophila

pLDDT: mean 78.28, std 14.12, range [42.22, 96.62]

Solvent-accessible surface area (backbone atoms only — not comparable to full-atom values): 15784 Å² total; per-residue (Å²): 105,75,63,59,53,52,53,50,50,52,51,51,52,51,50,50,52,52,46,49,52,54,51,49,53,53,46,51,34,51,49,44,56,72,70,38,78,41,49,64,54,46,54,50,52,54,48,50,42,50,51,55,49,44,54,54,49,46,75,74,39,102,52,91,70,66,87,68,70,88,76,53,87,42,56,70,50,53,53,49,40,53,69,37,63,82,68,100,47,26,51,46,53,54,41,50,52,53,38,51,76,75,47,49,78,43,71,56,43,59,80,76,42,90,34,40,63,58,42,53,76,72,61,56,63,61,58,46,54,51,49,53,54,50,50,50,54,52,51,53,52,53,51,51,52,50,52,56,52,54,70,74,47,86,82,70,88,60,72,72,62,54,55,57,51,52,53,51,53,50,52,52,52,51,53,50,52,51,50,51,51,56,50,52,50,42,52,48,51,52,54,51,48,29,60,73,69,51,48,83,51,87,91,50,67,56,67,63,51,46,52,51,52,49,53,59,65,68,49,74,93,74,53,72,64,58,56,52,53,51,60,73,68,56,66,56,68,59,58,48,57,54,55,48,48,34,44,36,51,39,50,51,49,55,51,44,54,54,50,55,52,52,47,52,53,52,52,52,50,51,52,53,51,58,56,61,75,73,109

InterPro domains:
  IPR042201 Formin, FH2 domain superfamily [G3DSA:1.20.58.2220] (3-250)

Sequence (279 aa):
MTLELLECENSILSECEYLKSKIFVISNGIMDISENRNLPILLNMLMDGINAYNDMISKHQSTKNNLLDPSFWSIELMDKIHATNGGNTTLLGYTLEKIQDQCPHILDVFDNINYVERISNNCKINEIYRGIMRLDFSLKIKTKYLINFIENKEKMNGVYYYDNLFNRIESLNQALRLLKHEFLYLIKDIIFFSKYLGIDGSLYKYDETVDKIEEIFELSNEKDEKVDCFLSELNIEEFDQVLKAFSSLNWIRGRLNIFSCKNLENEGGKLLATINEKK

Mean predicted aligned error: 10.42 Å

Secondary structure (DSSP, 8-state):
-HHHHHHHHHHHHHHHHHHHHHHHHHHHHHHHHHS-SSHHHHHHHHHHHHHHHHHHHHTTSSS---SS-TT---HHHHHHHHH-BSSSSBHHHHHHHHHHHH-GGGTTGGGG--SHHHHHHH--HHHHHHHHHHHHHHHHHHHHHHHHHHHTTTTSS-HHHHHHHHHHHHHHHHHHHHHHHHHHHHHHHHHHHHHHTT---TTS-HHHHHHHHHHHHHSTT--HHHHHHHHHH--HHHHHHHHTHHHHHHHHHHHHHHHHHHHHHHHHHHHHHHHHTT-